Protein AF-0000000071005151 (afdb_homodimer)

Foldseek 3Di:
DFLDDFADLVPDDPLLVVLCQLWPFLLLSLQVVPPSVRSNVLSVVVVCLCVDPAQQLLLLLLQLLLCLVLVPVQSCQQRVVVNVVSPCDPVSNVCSNPVPCVVDDLQSNLLSVQSVQVSVDVDDDPSLVSNCVNQPDRRSVSSSVSSVSSNVSRCSCVVRVGDHDPHHIDSVVD/DFLDDFADLVPDDPLLVVLCQLWPFLLLSLQVVPPSVRSNVLSVVVVCLCVDPAQQLLLLLLQLLLCLVLVPVQSCQQRVVVNVVSPCDPVSNVCSNPVPCVVDDLQSNLLSVQSVQVSVDVDDDPSLVSNCVNQPDRRSVSSSVSSVSSNVSRCSCVVRVGDHDPHHIDSVVD

Secondary structure (DSSP, 8-state):
--SSPPP-GGGS-HHHHHHHHHS-SHHHHHHTTS-HHHHHHHHHHHHHHHTSSS-HHHHHHHHHHHHHHTT-HHHHHHHHHHHHHTT--HHHHHHHHH---TTS-HHHHHHHHHHHHHHH-SS--TTHHHHHHHHHHHHHHHHHHHHHHHHHHHHHHHHHTPPPPSS---GGG-/--SSPPP-GGGS-HHHHHHHHHS-SHHHHHHTTS-HHHHHHHHHHHHHHHTSSS-HHHHHHHHHHHHHHTT-HHHHHHHHHHHHHTT--HHHHHHHHH---TTS-HHHHHHHHHHHHHHH-SS--TTHHHHHHHHHHHHHHHHHHHHHHHHHHHHHHHHHTPPPPSS---GGG-

Solvent-accessible surface area (backbone atoms only — not comparable to full-atom values): 18234 Å² total; per-residue (Å²): 115,45,77,54,85,58,54,54,66,93,76,46,54,70,68,49,44,57,54,33,56,54,47,66,46,54,67,41,25,46,36,47,41,47,37,63,55,35,35,49,14,48,49,41,26,52,52,28,58,73,66,42,88,56,55,63,43,60,49,38,50,49,53,43,30,51,18,56,78,50,70,24,68,57,54,35,58,46,38,54,65,56,24,46,74,49,67,44,44,71,71,55,50,51,23,44,72,69,72,55,47,84,88,50,55,71,50,58,31,30,46,48,52,32,50,54,38,47,74,73,30,44,51,39,67,87,39,43,66,58,22,38,74,58,45,35,70,40,40,40,51,38,50,45,43,50,53,22,50,50,52,18,49,35,30,39,38,48,40,36,34,57,59,74,59,97,61,64,65,57,70,78,78,88,115,45,76,55,84,58,54,54,66,92,77,45,54,70,68,49,43,56,54,32,56,54,47,68,46,54,66,41,25,47,36,47,41,48,36,62,56,35,34,47,12,48,49,40,25,53,51,27,58,73,66,41,88,57,54,63,43,59,50,37,50,49,53,43,32,50,18,56,78,48,70,24,68,57,54,35,58,44,38,54,65,56,24,46,76,49,67,45,44,69,69,53,50,52,22,46,72,70,72,54,47,86,88,50,54,71,50,59,30,31,45,47,52,32,50,53,38,47,75,76,31,43,52,39,66,88,39,42,65,57,22,38,74,58,45,34,70,41,38,41,50,38,51,44,42,49,53,21,50,51,50,19,48,35,31,40,38,49,41,37,34,57,59,72,59,99,61,64,65,56,71,78,78,86

Radius of gyration: 19.24 Å; Cα contacts (8 Å, |Δi|>4): 552; chains: 2; bounding box: 49×51×45 Å

Structure (mmCIF, N/CA/C/O backbone):
data_AF-0000000071005151-model_v1
#
loop_
_entity.id
_entity.type
_entity.pdbx_description
1 polymer 'AhpD-like protein'
#
loop_
_atom_site.group_PDB
_atom_site.id
_atom_site.type_symbol
_atom_site.label_atom_id
_atom_site.label_alt_id
_atom_site.label_comp_id
_atom_site.label_asym_id
_atom_site.label_entity_id
_atom_site.label_seq_id
_atom_site.pdbx_PDB_ins_code
_atom_site.Cartn_x
_atom_site.Cartn_y
_atom_site.Cartn_z
_atom_site.occupancy
_atom_site.B_iso_or_equiv
_atom_site.auth_seq_id
_atom_site.auth_comp_id
_atom_site.auth_asym_id
_atom_site.auth_atom_id
_atom_site.pdbx_PDB_model_num
ATOM 1 N N . MET A 1 1 ? -22.922 -4.316 -4.312 1 84.5 1 MET A N 1
ATOM 2 C CA . MET A 1 1 ? -22.547 -5.418 -3.432 1 84.5 1 MET A CA 1
ATOM 3 C C . MET A 1 1 ? -21.141 -5.906 -3.742 1 84.5 1 MET A C 1
ATOM 5 O O . MET A 1 1 ? -20.719 -5.91 -4.902 1 84.5 1 MET A O 1
ATOM 9 N N . ALA A 1 2 ? -20.484 -6.461 -2.656 1 93.56 2 ALA A N 1
ATOM 10 C CA . ALA A 1 2 ? -19.125 -6.953 -2.836 1 93.56 2 ALA A CA 1
ATOM 11 C C . ALA A 1 2 ? -19.062 -8.039 -3.91 1 93.56 2 ALA A C 1
ATOM 13 O O . ALA A 1 2 ? -19.953 -8.898 -3.979 1 93.56 2 ALA A O 1
ATOM 14 N N . ARG A 1 3 ? -18.031 -8.031 -4.676 1 97.12 3 ARG A N 1
ATOM 15 C CA . ARG A 1 3 ? -17.906 -8.945 -5.801 1 97.12 3 ARG A CA 1
ATOM 16 C C . ARG A 1 3 ? -17.469 -10.336 -5.336 1 97.12 3 ARG A C 1
ATOM 18 O O . ARG A 1 3 ? -17.625 -11.312 -6.066 1 97.12 3 ARG A O 1
ATOM 25 N N . ILE A 1 4 ? -16.828 -10.367 -4.121 1 96.56 4 ILE A N 1
ATOM 26 C CA . ILE A 1 4 ? -16.641 -11.617 -3.385 1 96.56 4 ILE A CA 1
ATOM 27 C C . ILE A 1 4 ? -17.281 -11.5 -2.004 1 96.56 4 ILE A C 1
ATOM 29 O O . ILE A 1 4 ? -17.281 -10.422 -1.398 1 96.56 4 ILE A O 1
ATOM 33 N N . PRO A 1 5 ? -17.859 -12.609 -1.512 1 97.25 5 PRO A N 1
ATOM 34 C CA . PRO A 1 5 ? -18.484 -12.523 -0.188 1 97.25 5 PRO A CA 1
ATOM 35 C C . PRO A 1 5 ? -17.5 -12.141 0.906 1 97.25 5 PRO A C 1
ATOM 37 O O . PRO A 1 5 ? -16.375 -12.648 0.937 1 97.25 5 PRO A O 1
ATOM 40 N N . LEU A 1 6 ? -17.938 -11.281 1.773 1 98.44 6 LEU A N 1
ATOM 41 C CA . LEU A 1 6 ? -17.109 -10.914 2.918 1 98.44 6 LEU A CA 1
ATOM 42 C C . LEU A 1 6 ? -17.188 -11.984 4.004 1 98.44 6 LEU A C 1
ATOM 44 O O . LEU A 1 6 ? -18.156 -12.742 4.07 1 98.44 6 LEU A O 1
ATOM 48 N N . THR A 1 7 ? -16.156 -12.047 4.82 1 98.44 7 THR A N 1
ATOM 49 C CA . THR A 1 7 ? -16.156 -12.977 5.945 1 98.44 7 THR A CA 1
ATOM 50 C C . THR A 1 7 ? -17.344 -12.703 6.871 1 98.44 7 THR A C 1
ATOM 52 O O . THR A 1 7 ? -17.594 -11.562 7.25 1 98.44 7 THR A O 1
ATOM 55 N N . ASP A 1 8 ? -18.078 -13.719 7.152 1 98.12 8 ASP A N 1
ATOM 56 C CA . ASP A 1 8 ? -19.141 -13.633 8.156 1 98.12 8 ASP A CA 1
ATOM 57 C C . ASP A 1 8 ? -18.578 -13.812 9.562 1 98.12 8 ASP A C 1
ATOM 59 O O . ASP A 1 8 ? -18.172 -14.914 9.945 1 98.12 8 ASP A O 1
ATOM 63 N N . ILE A 1 9 ? -18.641 -12.828 10.312 1 97.75 9 ILE A N 1
ATOM 64 C CA . ILE A 1 9 ? -18 -12.82 11.633 1 97.75 9 ILE A CA 1
ATOM 65 C C . ILE A 1 9 ? -18.75 -13.766 12.562 1 97.75 9 ILE A C 1
ATOM 67 O O . ILE A 1 9 ? -18.141 -14.391 13.438 1 97.75 9 ILE A O 1
ATOM 71 N N . ALA A 1 10 ? -19.969 -13.945 12.383 1 97.56 10 ALA A N 1
ATOM 72 C CA . ALA A 1 10 ? -20.781 -14.812 13.227 1 97.56 10 ALA A CA 1
ATOM 73 C C . ALA A 1 10 ? -20.312 -16.266 13.133 1 97.56 10 ALA A C 1
ATOM 75 O O . ALA A 1 10 ? -20.484 -17.031 14.078 1 97.56 10 ALA A O 1
ATOM 76 N N . THR A 1 11 ? -19.703 -16.641 12.07 1 97.62 11 THR A N 1
ATOM 77 C CA . THR A 1 11 ? -19.266 -18.016 11.867 1 97.62 11 THR A CA 1
ATOM 78 C C . THR A 1 11 ? -17.75 -18.094 11.711 1 97.62 11 THR A C 1
ATOM 80 O O . THR A 1 11 ? -17.219 -19.094 11.203 1 97.62 11 THR A O 1
ATOM 83 N N . SER A 1 12 ? -17.125 -17.016 12 1 97.62 12 SER A N 1
ATOM 84 C CA . SER A 1 12 ? -15.672 -16.953 11.844 1 97.62 12 SER A CA 1
ATOM 85 C C . SER A 1 12 ? -14.969 -17.625 13.016 1 97.62 12 SER A C 1
ATOM 87 O O . SER A 1 12 ? -15.602 -17.984 14.008 1 97.62 12 SER A O 1
ATOM 89 N N . THR A 1 13 ? -13.688 -17.906 12.883 1 98.31 13 THR A N 1
ATOM 90 C CA . THR A 1 13 ? -12.867 -18.453 13.953 1 98.31 13 THR A CA 1
ATOM 91 C C . THR A 1 13 ? -12.641 -17.422 15.055 1 98.31 13 THR A C 1
ATOM 93 O O . THR A 1 13 ? -12.852 -16.219 14.844 1 98.31 13 THR A O 1
ATOM 96 N N . GLU A 1 14 ? -12.195 -17.828 16.156 1 98.31 14 GLU A N 1
ATOM 97 C CA . GLU A 1 14 ? -11.875 -16.922 17.25 1 98.31 14 GLU A CA 1
ATOM 98 C C . GLU A 1 14 ? -10.789 -15.93 16.859 1 98.31 14 GLU A C 1
ATOM 100 O O . GLU A 1 14 ? -10.852 -14.75 17.219 1 98.31 14 GLU A O 1
ATOM 105 N N . THR A 1 15 ? -9.812 -16.406 16.156 1 98.62 15 THR A N 1
ATOM 106 C CA . THR A 1 15 ? -8.734 -15.555 15.688 1 98.62 15 THR A CA 1
ATOM 107 C C . THR A 1 15 ? -9.266 -14.453 14.773 1 98.62 15 THR A C 1
ATOM 109 O O . THR A 1 15 ? -8.914 -13.281 14.922 1 98.62 15 THR A O 1
ATOM 112 N N . GLU A 1 16 ? -10.109 -14.82 13.867 1 98.56 16 GLU A N 1
ATOM 113 C CA . GLU A 1 16 ? -10.695 -13.859 12.938 1 98.56 16 GLU A CA 1
ATOM 114 C C . GLU A 1 16 ? -11.555 -12.836 13.672 1 98.56 16 GLU A C 1
ATOM 116 O O . GLU A 1 16 ? -11.531 -11.648 13.344 1 98.56 16 GLU A O 1
ATOM 121 N N . GLU A 1 17 ? -12.305 -13.305 14.617 1 98.38 17 GLU A N 1
ATOM 122 C CA . GLU A 1 17 ? -13.141 -12.398 15.398 1 98.38 17 GLU A CA 1
ATOM 123 C C . GLU A 1 17 ? -12.297 -11.391 16.172 1 98.38 17 GLU A C 1
ATOM 125 O O . GLU A 1 17 ? -12.648 -10.211 16.266 1 98.38 17 GLU A O 1
AT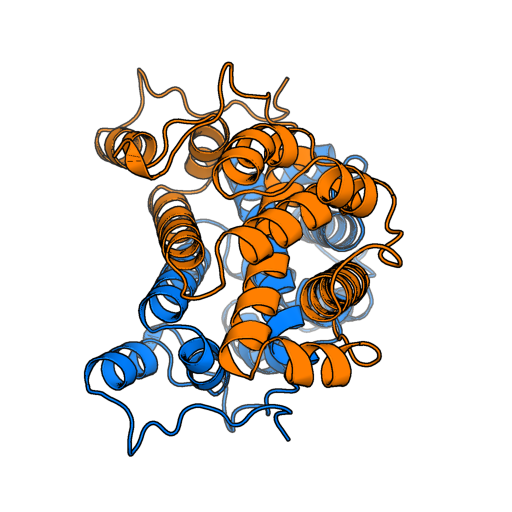OM 130 N N . HIS A 1 18 ? -11.242 -11.844 16.75 1 98.31 18 HIS A N 1
ATOM 131 C CA . HIS A 1 18 ? -10.336 -10.969 17.484 1 98.31 18 HIS A CA 1
ATOM 132 C C . HIS A 1 18 ? -9.773 -9.875 16.578 1 98.31 18 HIS A C 1
ATOM 134 O O . HIS A 1 18 ? -9.711 -8.711 16.969 1 98.31 18 HIS A O 1
ATOM 140 N N . ILE A 1 19 ? -9.391 -10.281 15.406 1 98.44 19 ILE A N 1
ATOM 141 C CA . ILE A 1 19 ? -8.836 -9.328 14.445 1 98.44 19 ILE A CA 1
ATOM 142 C C . ILE A 1 19 ? -9.914 -8.344 14.008 1 98.44 19 ILE A C 1
ATOM 144 O O . ILE A 1 19 ? -9.664 -7.145 13.914 1 98.44 19 ILE A O 1
ATOM 148 N N . TYR A 1 20 ? -11.102 -8.852 13.734 1 98.25 20 TYR A N 1
ATOM 149 C CA . TYR A 1 20 ? -12.219 -8 13.336 1 98.25 20 TYR A CA 1
ATOM 150 C C . TYR A 1 20 ? -12.484 -6.926 14.375 1 98.25 20 TYR A C 1
ATOM 152 O O . TYR A 1 20 ? -12.758 -5.773 14.031 1 98.25 20 TYR A O 1
ATOM 160 N N . LYS A 1 21 ? -12.344 -7.215 15.633 1 97.38 21 LYS A N 1
ATOM 161 C CA . LYS A 1 21 ? -12.672 -6.305 16.719 1 97.38 21 LYS A CA 1
ATOM 162 C C . LYS A 1 21 ? -11.656 -5.164 16.812 1 97.38 21 LYS A C 1
ATOM 164 O O . LYS A 1 21 ? -11.938 -4.121 17.406 1 97.38 21 LYS A O 1
ATOM 169 N N . ARG A 1 22 ? -10.484 -5.359 16.25 1 97.31 22 ARG A N 1
ATOM 170 C CA . ARG A 1 22 ? -9.492 -4.285 16.234 1 97.31 22 ARG A CA 1
ATOM 171 C C . ARG A 1 22 ? -9.992 -3.092 15.422 1 97.31 22 ARG A C 1
ATOM 173 O O . ARG A 1 22 ? -9.617 -1.95 15.695 1 97.31 22 ARG A O 1
ATOM 180 N N . PHE A 1 23 ? -10.773 -3.326 14.414 1 97.75 23 PHE A N 1
ATOM 181 C CA . PHE A 1 23 ? -11.375 -2.32 13.547 1 97.75 23 PHE A CA 1
ATOM 182 C C . PHE A 1 23 ? -12.609 -2.875 12.852 1 97.75 23 PHE A C 1
ATOM 184 O O . PHE A 1 23 ? -12.562 -3.215 11.664 1 97.75 23 PHE A O 1
ATOM 191 N N . PRO A 1 24 ? -13.727 -2.982 13.547 1 97.62 24 PRO A N 1
ATOM 192 C CA . PRO A 1 24 ? -14.93 -3.643 13.031 1 97.62 24 PRO A CA 1
ATOM 193 C C . PRO A 1 24 ? -15.547 -2.91 11.844 1 97.62 24 PRO A C 1
ATOM 195 O O . PRO A 1 24 ? -16.219 -1.892 12.023 1 97.62 24 PRO A O 1
ATOM 198 N N . SER A 1 25 ? -15.297 -3.426 10.68 1 98 25 SER A N 1
ATOM 199 C CA . SER A 1 25 ? -15.703 -2.793 9.43 1 98 25 SER A CA 1
ATOM 200 C C . SER A 1 25 ? -15.812 -3.814 8.305 1 98 25 SER A C 1
ATOM 202 O O . SER A 1 25 ? -15.305 -4.93 8.422 1 98 25 SER A O 1
ATOM 204 N N . ASN A 1 26 ? -16.453 -3.457 7.246 1 98.25 26 ASN A N 1
ATOM 205 C CA . ASN A 1 26 ? -16.5 -4.289 6.051 1 98.25 26 ASN A CA 1
ATOM 206 C C . ASN A 1 26 ? -15.109 -4.426 5.414 1 98.25 26 ASN A C 1
ATOM 208 O O . ASN A 1 26 ? -14.805 -5.449 4.805 1 98.25 26 ASN A O 1
ATOM 212 N N . LEU A 1 27 ? -14.234 -3.385 5.609 1 98.62 27 LEU A N 1
ATOM 213 C CA . LEU A 1 27 ? -12.844 -3.494 5.164 1 98.62 27 LEU A CA 1
ATOM 214 C C . LEU A 1 27 ? -12.172 -4.711 5.789 1 98.62 27 LEU A C 1
ATOM 216 O O . LEU A 1 27 ? -11.57 -5.523 5.086 1 98.62 27 LEU A O 1
ATOM 220 N N . VAL A 1 28 ? -12.344 -4.852 7.094 1 98.69 28 VAL A N 1
ATOM 221 C CA . VAL A 1 28 ? -11.648 -5.934 7.785 1 98.69 28 VAL A CA 1
ATOM 222 C C . VAL A 1 28 ? -12.273 -7.273 7.402 1 98.69 28 VAL A C 1
ATOM 224 O O . VAL A 1 28 ? -11.57 -8.281 7.27 1 98.69 28 VAL A O 1
ATOM 227 N N . ARG A 1 29 ? -13.609 -7.301 7.219 1 98.75 29 ARG A N 1
ATOM 228 C CA . ARG A 1 29 ? -14.242 -8.523 6.734 1 98.75 29 ARG A CA 1
ATOM 229 C C . ARG A 1 29 ? -13.695 -8.922 5.367 1 98.75 29 ARG A C 1
ATOM 231 O O . ARG A 1 29 ? -13.57 -10.109 5.062 1 98.75 29 ARG A O 1
ATOM 238 N N . GLY A 1 30 ? -13.422 -7.949 4.504 1 98.81 30 GLY A N 1
ATOM 239 C CA . GLY A 1 30 ? -12.781 -8.203 3.225 1 98.81 30 GLY A CA 1
ATOM 240 C C . GLY A 1 30 ? -11.352 -8.695 3.363 1 98.81 30 GLY A C 1
ATOM 241 O O . GLY A 1 30 ? -10.945 -9.641 2.691 1 98.81 30 GLY A O 1
ATOM 242 N N . LEU A 1 31 ? -10.609 -8.016 4.25 1 98.88 31 LEU A N 1
ATOM 243 C CA . LEU A 1 31 ? -9.219 -8.383 4.477 1 98.88 31 LEU A CA 1
ATOM 244 C C . LEU A 1 31 ? -9.117 -9.82 4.973 1 98.88 31 LEU A C 1
ATOM 246 O O . LEU A 1 31 ? -8.172 -10.539 4.617 1 98.88 31 LEU A O 1
ATOM 250 N N . LEU A 1 32 ? -10.07 -10.219 5.738 1 98.81 32 LEU A N 1
ATOM 251 C CA . LEU A 1 32 ? -10.062 -11.562 6.316 1 98.81 32 LEU A CA 1
ATOM 252 C C . LEU A 1 32 ? -10.32 -12.617 5.242 1 98.81 32 LEU A C 1
ATOM 254 O O . LEU A 1 32 ? -10.156 -13.812 5.492 1 98.81 32 LEU A O 1
ATOM 258 N N . ARG A 1 33 ? -10.664 -12.195 4.008 1 98.56 33 ARG A N 1
ATOM 259 C CA . ARG A 1 33 ? -10.781 -13.141 2.898 1 98.56 33 ARG A CA 1
ATOM 260 C C . ARG A 1 33 ? -9.406 -13.539 2.373 1 98.56 33 ARG A C 1
ATOM 262 O O . ARG A 1 33 ? -9.281 -14.492 1.606 1 98.56 33 ARG A O 1
ATOM 269 N N . THR A 1 34 ? -8.32 -12.836 2.773 1 98.75 34 THR A N 1
ATOM 270 C CA . THR A 1 34 ? -6.953 -13.25 2.496 1 98.75 34 THR A CA 1
ATOM 271 C C . THR A 1 34 ? -6.477 -14.266 3.527 1 98.75 34 THR A C 1
ATOM 273 O O . THR A 1 34 ? -6.832 -15.445 3.453 1 98.75 34 THR A O 1
ATOM 276 N N . THR A 1 35 ? -5.828 -13.844 4.613 1 98.69 35 THR A N 1
ATOM 277 C CA . THR A 1 35 ? -5.52 -14.625 5.809 1 98.69 35 THR A CA 1
ATOM 278 C C . THR A 1 35 ? -5.598 -13.75 7.059 1 98.69 35 THR A C 1
ATOM 280 O O . THR A 1 35 ? -5.477 -12.531 6.977 1 98.69 35 THR A O 1
ATOM 283 N N . PRO A 1 36 ? -5.816 -14.391 8.188 1 98.69 36 PRO A N 1
ATOM 284 C CA . PRO A 1 36 ? -5.785 -13.609 9.43 1 98.69 36 PRO A CA 1
ATOM 285 C C . PRO A 1 36 ? -4.477 -12.852 9.617 1 98.69 36 PRO A C 1
ATOM 287 O O . PRO A 1 36 ? -4.477 -11.719 10.109 1 98.69 36 PRO A O 1
ATOM 290 N N . GLU A 1 37 ? -3.385 -13.414 9.211 1 98.69 37 GLU A N 1
ATOM 291 C CA . GLU A 1 37 ? -2.07 -12.797 9.367 1 98.69 37 GLU A CA 1
ATOM 292 C C . GLU A 1 37 ? -1.95 -11.539 8.5 1 98.69 37 GLU A C 1
ATOM 294 O O . GLU A 1 37 ? -1.402 -10.523 8.945 1 98.69 37 GLU A O 1
ATOM 299 N N . ILE A 1 38 ? -2.479 -11.594 7.309 1 98.94 38 ILE A N 1
ATOM 300 C CA . ILE A 1 38 ? -2.438 -10.453 6.406 1 98.94 38 ILE A CA 1
ATOM 301 C C . ILE A 1 38 ? -3.33 -9.336 6.945 1 98.94 38 ILE A C 1
ATOM 303 O O . ILE A 1 38 ? -2.922 -8.172 6.996 1 98.94 38 ILE A O 1
ATOM 307 N N . ALA A 1 39 ? -4.543 -9.719 7.363 1 98.94 39 ALA A N 1
ATOM 308 C CA . ALA A 1 39 ? -5.441 -8.719 7.941 1 98.94 39 ALA A CA 1
ATOM 309 C C . ALA A 1 39 ? -4.812 -8.047 9.156 1 98.94 39 ALA A C 1
ATOM 311 O O . ALA A 1 39 ? -4.879 -6.824 9.297 1 98.94 39 ALA A O 1
ATOM 312 N N . ASN A 1 40 ? -4.199 -8.852 9.977 1 98.75 40 ASN A N 1
ATOM 313 C CA . ASN A 1 40 ? -3.555 -8.32 11.172 1 98.75 40 ASN A CA 1
ATOM 314 C C . ASN A 1 40 ? -2.398 -7.387 10.82 1 98.75 40 ASN A C 1
ATOM 316 O O . ASN A 1 40 ? -2.246 -6.328 11.43 1 98.75 40 ASN A O 1
ATOM 320 N N . GLY A 1 41 ? -1.557 -7.77 9.914 1 98.81 41 GLY A N 1
ATOM 321 C CA . GLY A 1 41 ? -0.457 -6.934 9.461 1 98.81 41 GLY A CA 1
ATOM 322 C C . GLY A 1 41 ? -0.917 -5.621 8.859 1 98.81 41 GLY A C 1
ATOM 323 O O . GLY A 1 41 ? -0.318 -4.574 9.109 1 98.81 41 GLY A O 1
ATOM 324 N N . TYR A 1 42 ? -1.965 -5.699 8.039 1 98.94 42 TYR A N 1
ATOM 325 C CA . TYR A 1 42 ? -2.551 -4.484 7.48 1 98.94 42 TYR A CA 1
ATOM 326 C C . TYR A 1 42 ? -2.975 -3.525 8.586 1 98.94 42 TYR A C 1
ATOM 328 O O . TYR A 1 42 ? -2.699 -2.324 8.516 1 98.94 42 TYR A O 1
ATOM 336 N N . LEU A 1 43 ? -3.654 -4.086 9.562 1 98.69 43 LEU A N 1
ATOM 337 C CA . LEU A 1 43 ? -4.16 -3.258 10.656 1 98.69 43 LEU A CA 1
ATOM 338 C C . LEU A 1 43 ? -3.012 -2.686 11.477 1 98.69 43 LEU A C 1
ATOM 340 O O . LEU A 1 43 ? -3.105 -1.567 11.992 1 98.69 43 LEU A O 1
ATOM 344 N N . ASP A 1 44 ? -1.919 -3.426 11.664 1 98.56 44 ASP A N 1
ATOM 345 C CA . ASP A 1 44 ? -0.747 -2.916 12.367 1 98.56 44 ASP A CA 1
ATOM 346 C C . ASP A 1 44 ? -0.183 -1.68 11.672 1 98.56 44 ASP A C 1
ATOM 348 O O . ASP A 1 44 ? 0.123 -0.679 12.32 1 98.56 44 ASP A O 1
ATOM 352 N N . LEU A 1 45 ? -0.04 -1.768 10.391 1 98.81 45 LEU A N 1
ATOM 353 C CA . LEU A 1 45 ? 0.482 -0.631 9.641 1 98.81 45 LEU A CA 1
ATOM 354 C C . LEU A 1 45 ? -0.49 0.543 9.688 1 98.81 45 LEU A C 1
ATOM 356 O O . LEU A 1 45 ? -0.08 1.687 9.898 1 98.81 45 LEU A O 1
ATOM 360 N N . GLY A 1 46 ? -1.802 0.277 9.492 1 98.38 46 GLY A N 1
ATOM 361 C CA . GLY A 1 46 ? -2.803 1.329 9.562 1 98.38 46 GLY A CA 1
ATOM 362 C C . GLY A 1 46 ? -2.816 2.051 10.898 1 98.38 46 GLY A C 1
ATOM 363 O O . GLY A 1 46 ? -2.861 3.281 10.938 1 98.38 46 GLY A O 1
ATOM 364 N N . LYS A 1 47 ? -2.748 1.283 11.922 1 97.88 47 LYS A N 1
ATOM 365 C CA . LYS A 1 47 ? -2.744 1.865 13.266 1 97.88 47 LYS A CA 1
ATOM 366 C C . LYS A 1 47 ? -1.491 2.707 13.492 1 97.88 47 LYS A C 1
ATOM 368 O O . LYS A 1 47 ? -1.563 3.791 14.078 1 97.88 47 LYS A O 1
ATOM 373 N N . ALA A 1 48 ? -0.33 2.23 13.094 1 98.44 48 ALA A N 1
ATOM 374 C CA . ALA A 1 48 ? 0.921 2.967 13.25 1 98.44 48 ALA A CA 1
ATOM 375 C C . ALA A 1 48 ? 0.878 4.289 12.484 1 98.44 48 ALA A C 1
ATOM 377 O O . ALA A 1 48 ? 1.354 5.312 12.984 1 98.44 48 ALA A O 1
ATOM 378 N N . LEU A 1 49 ? 0.315 4.301 11.297 1 98.5 49 LEU A N 1
ATOM 379 C CA . LEU A 1 49 ? 0.188 5.516 10.5 1 98.5 49 LEU A CA 1
ATOM 380 C C . LEU A 1 49 ? -0.767 6.5 11.164 1 98.5 49 LEU A C 1
ATOM 382 O O . LEU A 1 49 ? -0.516 7.707 11.172 1 98.5 49 LEU A O 1
ATOM 386 N N . SER A 1 50 ? -1.815 5.969 11.742 1 97.25 50 SER A N 1
ATOM 387 C CA . SER A 1 50 ? -2.783 6.812 12.43 1 97.25 50 SER A CA 1
ATOM 388 C C . SER A 1 50 ? -2.158 7.484 13.648 1 97.25 50 SER A C 1
ATOM 390 O O . SER A 1 50 ? -2.545 8.602 14.016 1 97.25 50 SER A O 1
ATOM 392 N N . GLY A 1 51 ? -1.192 6.828 14.258 1 96.44 51 GLY A N 1
ATOM 393 C CA . GLY A 1 51 ? -0.533 7.348 15.445 1 96.44 51 GLY A CA 1
ATOM 394 C C . GLY A 1 51 ? 0.769 8.062 15.141 1 96.44 51 GLY A C 1
ATOM 395 O O . GLY A 1 51 ? 1.547 8.367 16.047 1 96.44 51 GLY A O 1
ATOM 396 N N . SER A 1 52 ? 1.049 8.32 13.875 1 97.44 52 SER A N 1
ATOM 397 C CA . SER A 1 52 ? 2.303 8.945 13.461 1 97.44 52 SER A CA 1
ATOM 398 C C . SER A 1 52 ? 2.406 10.375 13.984 1 97.44 52 SER A C 1
ATOM 400 O O . SER A 1 52 ? 1.403 10.969 14.375 1 97.44 52 SER A O 1
ATOM 402 N N . PRO A 1 53 ? 3.578 10.977 13.938 1 97.69 53 PRO A N 1
ATOM 403 C CA . PRO A 1 53 ? 3.76 12.352 14.406 1 97.69 53 PRO A CA 1
ATOM 404 C C . PRO A 1 53 ? 3.279 13.391 13.398 1 97.69 53 PRO A C 1
ATOM 406 O O . PRO A 1 53 ? 3.334 14.594 13.664 1 97.69 53 PRO A O 1
ATOM 409 N N . LEU A 1 54 ? 2.848 12.969 12.203 1 97.81 54 LEU A N 1
ATOM 410 C CA . LEU A 1 54 ? 2.236 13.906 11.266 1 97.81 54 LEU A CA 1
ATOM 411 C C . LEU A 1 54 ? 1.057 14.625 11.914 1 97.81 54 LEU A C 1
ATOM 413 O O . LEU A 1 54 ? 0.211 13.992 12.547 1 97.81 54 LEU A O 1
ATOM 417 N N . PRO A 1 55 ? 1.066 15.977 11.828 1 98.31 55 PRO A N 1
ATOM 418 C CA . PRO A 1 55 ? -0.112 16.656 12.367 1 98.31 55 PRO A CA 1
ATOM 419 C C . PRO A 1 55 ? -1.423 16.047 11.875 1 98.31 55 PRO A C 1
ATOM 421 O O . PRO A 1 55 ? -1.587 15.82 10.672 1 98.31 55 PRO A O 1
ATOM 424 N N . PRO A 1 56 ? -2.346 15.766 12.812 1 98.25 56 PRO A N 1
ATOM 425 C CA . PRO A 1 56 ? -3.582 15.07 12.445 1 98.25 56 PRO A CA 1
ATOM 426 C C . PRO A 1 56 ? -4.328 15.758 11.305 1 98.25 56 PRO A C 1
ATOM 428 O O . PRO A 1 56 ? -4.895 15.086 10.438 1 98.25 56 PRO A O 1
ATOM 431 N N . LYS A 1 57 ? -4.34 17.078 11.336 1 98.56 57 LYS A N 1
ATOM 432 C CA . LYS A 1 57 ? -5.008 17.812 10.266 1 98.56 57 LYS A CA 1
ATOM 433 C C . LYS A 1 57 ? -4.406 17.5 8.906 1 98.56 57 LYS A C 1
ATOM 435 O O . LYS A 1 57 ? -5.133 17.219 7.949 1 98.56 57 LYS A O 1
ATOM 440 N N . LEU A 1 58 ? -3.08 17.469 8.766 1 98.75 58 LEU A N 1
ATOM 441 C CA . LEU A 1 58 ? -2.398 17.156 7.516 1 98.75 58 LEU A CA 1
ATOM 442 C C . LEU A 1 58 ? -2.633 15.703 7.105 1 98.75 58 LEU A C 1
ATOM 444 O O . LEU A 1 58 ? -2.85 15.414 5.93 1 98.75 58 LEU A O 1
ATOM 448 N N . ARG A 1 59 ? -2.586 14.828 8.086 1 98.75 59 ARG A N 1
ATOM 449 C CA . ARG A 1 59 ? -2.791 13.406 7.824 1 98.75 59 ARG A CA 1
ATOM 450 C C . ARG A 1 59 ? -4.156 13.156 7.191 1 98.75 59 ARG A C 1
ATOM 452 O O . ARG A 1 59 ? -4.254 12.477 6.168 1 98.75 59 ARG A O 1
ATOM 459 N N . GLU A 1 60 ? -5.18 13.727 7.785 1 98.69 60 GLU A N 1
ATOM 460 C CA . GLU A 1 60 ? -6.531 13.469 7.297 1 98.69 60 GLU A CA 1
ATOM 461 C C . GLU A 1 60 ? -6.773 14.156 5.957 1 98.69 60 GLU A C 1
ATOM 463 O O . GLU A 1 60 ? -7.492 13.633 5.105 1 98.69 60 GLU A O 1
ATOM 468 N N . MET A 1 61 ? -6.184 15.359 5.777 1 98.88 61 MET A N 1
ATOM 469 C CA . MET A 1 61 ? -6.281 16 4.469 1 98.88 61 MET A CA 1
ATOM 470 C C . MET A 1 61 ? -5.652 15.133 3.385 1 98.88 61 MET A C 1
ATOM 472 O O . MET A 1 61 ? -6.211 14.984 2.297 1 98.88 61 MET A O 1
ATOM 476 N N . ALA A 1 62 ? -4.473 14.547 3.641 1 98.94 62 ALA A N 1
ATOM 477 C CA . ALA A 1 62 ? -3.803 13.664 2.688 1 98.94 62 ALA A CA 1
ATOM 478 C C . ALA A 1 62 ? -4.66 12.445 2.363 1 98.94 62 ALA A C 1
ATOM 480 O O . ALA A 1 62 ? -4.824 12.086 1.195 1 98.94 62 ALA A O 1
ATOM 481 N N . ILE A 1 63 ? -5.207 11.836 3.42 1 98.88 63 ILE A N 1
ATOM 482 C CA . ILE A 1 63 ? -6.023 10.633 3.254 1 98.88 63 ILE A CA 1
ATOM 483 C C . ILE A 1 63 ? -7.246 10.961 2.4 1 98.88 63 ILE A C 1
ATOM 485 O O . ILE A 1 63 ? -7.574 10.227 1.468 1 98.88 63 ILE A O 1
ATOM 489 N N . LEU A 1 64 ? -7.938 12.047 2.678 1 98.88 64 LEU A N 1
ATOM 490 C CA . LEU A 1 64 ? -9.109 12.461 1.911 1 98.88 64 LEU A CA 1
ATOM 491 C C . LEU A 1 64 ? -8.742 12.727 0.457 1 98.88 64 LEU A C 1
ATOM 493 O O . LEU A 1 64 ? -9.492 12.367 -0.455 1 98.88 64 LEU A O 1
ATOM 497 N N . ARG A 1 65 ? -7.617 13.391 0.225 1 98.94 65 ARG A N 1
ATOM 498 C CA . ARG A 1 65 ? -7.191 13.688 -1.139 1 98.94 65 ARG A CA 1
ATOM 499 C C . ARG A 1 65 ? -6.934 12.398 -1.92 1 98.94 65 ARG A C 1
ATOM 501 O O . ARG A 1 65 ? -7.32 12.289 -3.084 1 98.94 65 ARG A O 1
ATOM 508 N N . VAL A 1 66 ? -6.27 11.445 -1.27 1 98.94 66 VAL A N 1
ATOM 509 C CA . VAL A 1 66 ? -6.074 10.148 -1.916 1 98.94 66 VAL A CA 1
ATOM 510 C C . VAL A 1 66 ? -7.43 9.539 -2.264 1 98.94 66 VAL A C 1
ATOM 512 O O . VAL A 1 66 ? -7.609 8.992 -3.357 1 98.94 66 VAL A O 1
ATOM 515 N N . GLY A 1 67 ? -8.391 9.586 -1.265 1 98.81 67 GLY A N 1
ATOM 516 C CA . GLY A 1 67 ? -9.734 9.078 -1.522 1 98.81 67 GLY A CA 1
ATOM 517 C C . GLY A 1 67 ? -10.383 9.711 -2.738 1 98.81 67 GLY A C 1
ATOM 518 O O . GLY A 1 67 ? -11.008 9.016 -3.543 1 98.81 67 GLY A O 1
ATOM 519 N N . VAL A 1 68 ? -10.242 10.984 -2.9 1 98.88 68 VAL A N 1
ATOM 520 C CA . VAL A 1 68 ? -10.797 11.711 -4.043 1 98.88 68 VAL A CA 1
ATOM 521 C C . VAL A 1 68 ? -10.125 11.234 -5.328 1 98.88 68 VAL A C 1
ATOM 523 O O . VAL A 1 68 ? -10.805 10.898 -6.301 1 98.88 68 VAL A O 1
ATOM 526 N N . LEU A 1 69 ? -8.789 11.188 -5.359 1 98.88 69 LEU A N 1
ATOM 527 C CA . LEU A 1 69 ? -8.008 10.906 -6.559 1 98.88 69 LEU A CA 1
ATOM 528 C C . LEU A 1 69 ? -8.203 9.461 -7.004 1 98.88 69 LEU A C 1
ATOM 530 O O . LEU A 1 69 ? -8.086 9.148 -8.195 1 98.88 69 LEU A O 1
ATOM 534 N N . THR A 1 70 ? -8.531 8.602 -6.035 1 98.62 70 THR A N 1
ATOM 535 C CA . THR A 1 70 ? -8.711 7.184 -6.352 1 98.62 70 THR A CA 1
ATOM 536 C C . THR A 1 70 ? -10.188 6.828 -6.422 1 98.62 70 THR A C 1
ATOM 538 O O . THR A 1 70 ? -10.547 5.652 -6.52 1 98.62 70 THR A O 1
ATOM 541 N N . HIS A 1 71 ? -11.086 7.793 -6.316 1 98.06 71 HIS A N 1
ATOM 542 C CA . HIS A 1 71 ? -12.531 7.605 -6.402 1 98.06 71 HIS A CA 1
ATOM 543 C C . HIS A 1 71 ? -13.008 6.547 -5.414 1 98.06 71 HIS A C 1
ATOM 545 O O . HIS A 1 71 ? -13.688 5.59 -5.801 1 98.06 71 HIS A O 1
ATOM 551 N N . SER A 1 72 ? -12.656 6.746 -4.195 1 98.19 72 SER A N 1
ATOM 552 C CA . SER A 1 72 ? -13.016 5.801 -3.145 1 98.19 72 SER A CA 1
ATOM 553 C C . SER A 1 72 ? -14.016 6.41 -2.168 1 98.19 72 SER A C 1
ATOM 555 O O . SER A 1 72 ? -13.625 7.008 -1.163 1 98.19 72 SER A O 1
ATOM 557 N N . PRO A 1 73 ? -15.312 6.207 -2.361 1 97.88 73 PRO A N 1
ATOM 558 C CA . PRO A 1 73 ? -16.297 6.711 -1.401 1 97.88 73 PRO A CA 1
ATOM 559 C C . PRO A 1 73 ? -16.125 6.105 -0.01 1 97.88 73 PRO A C 1
ATOM 561 O O . PRO A 1 73 ? -16.438 6.754 0.993 1 97.88 73 PRO A O 1
ATOM 564 N N . TYR A 1 74 ? -15.594 4.906 0.068 1 97.88 74 TYR A N 1
ATOM 565 C CA . TYR A 1 74 ? -15.367 4.246 1.35 1 97.88 74 TYR A CA 1
ATOM 566 C C . TYR A 1 74 ? -14.375 5.031 2.201 1 97.88 74 TYR A C 1
ATOM 568 O O . TYR A 1 74 ? -14.633 5.293 3.379 1 97.88 74 TYR A O 1
ATOM 576 N N . GLU A 1 75 ? -13.242 5.395 1.594 1 97.88 75 GLU A N 1
ATOM 577 C CA . GLU A 1 75 ? -12.234 6.152 2.332 1 97.88 75 GLU A CA 1
ATOM 578 C C . GLU A 1 75 ? -12.773 7.52 2.748 1 97.88 75 GLU A C 1
ATOM 580 O O . GLU A 1 75 ? -12.484 7.996 3.848 1 97.88 75 GLU A O 1
ATOM 585 N N . TRP A 1 76 ? -13.531 8.094 1.858 1 97.62 76 TRP A N 1
ATOM 586 C CA . TRP A 1 76 ? -14.109 9.391 2.201 1 97.62 76 TRP A CA 1
ATOM 587 C C . TRP A 1 76 ? -15.039 9.273 3.404 1 97.62 76 TRP A C 1
ATOM 589 O O . TRP A 1 76 ? -14.922 10.031 4.363 1 97.62 76 TRP A O 1
ATOM 599 N N . MET A 1 77 ? -15.891 8.312 3.363 1 97.38 77 MET A N 1
ATOM 600 C CA . MET A 1 77 ? -16.859 8.094 4.434 1 97.38 77 MET A CA 1
ATOM 601 C C . MET A 1 77 ? -16.156 7.809 5.758 1 97.38 77 MET A C 1
ATOM 603 O O . MET A 1 77 ? -16.562 8.32 6.805 1 97.38 77 MET A O 1
ATOM 607 N N . GLN A 1 78 ? -15.125 7.094 5.75 1 97.56 78 GLN A N 1
ATOM 608 C CA . GLN A 1 78 ? -14.422 6.695 6.961 1 97.56 78 GLN A CA 1
ATOM 609 C C . GLN A 1 78 ? -13.648 7.867 7.559 1 97.56 78 GLN A C 1
ATOM 611 O O . GLN A 1 78 ? -13.406 7.91 8.766 1 97.56 78 GLN A O 1
ATOM 616 N N . HIS A 1 79 ? -13.289 8.922 6.738 1 98.19 79 HIS A N 1
ATOM 617 C CA . HIS A 1 79 ? -12.258 9.836 7.227 1 98.19 79 HIS A CA 1
ATOM 618 C C . HIS A 1 79 ? -12.773 11.266 7.312 1 98.19 79 HIS A C 1
ATOM 620 O O . HIS A 1 79 ? -12.18 12.109 7.988 1 98.19 79 HIS A O 1
ATOM 626 N N . ILE A 1 80 ? -13.922 11.562 6.641 1 97.81 80 ILE A N 1
ATOM 627 C CA . ILE A 1 80 ? -14.383 12.945 6.59 1 97.81 80 ILE A CA 1
ATOM 628 C C . ILE A 1 80 ? -14.789 13.406 7.988 1 97.81 80 ILE A C 1
ATOM 630 O O . ILE A 1 80 ? -14.562 14.562 8.359 1 97.81 80 ILE A O 1
ATOM 634 N N . GLY A 1 81 ? -15.422 12.57 8.78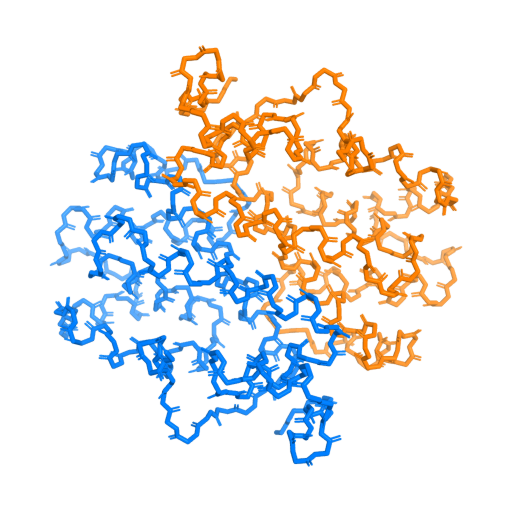1 1 96.81 81 GLY A N 1
ATOM 635 C CA . GLY A 1 81 ? -15.773 12.906 10.148 1 96.81 81 GLY A CA 1
ATOM 636 C C . GLY A 1 81 ? -14.555 13.133 11.031 1 96.81 81 GLY A C 1
ATOM 637 O O . GLY A 1 81 ? -14.539 14.055 11.852 1 96.81 81 GLY A O 1
ATOM 638 N N . ILE A 1 82 ? -13.531 12.289 10.922 1 96.94 82 ILE A N 1
ATOM 639 C CA . ILE A 1 82 ? -12.281 12.445 11.648 1 96.94 82 ILE A CA 1
ATOM 640 C C . ILE A 1 82 ? -11.625 13.773 11.266 1 96.94 82 ILE A C 1
ATOM 642 O O . ILE A 1 82 ? -11.141 14.5 12.133 1 96.94 82 ILE A O 1
ATOM 646 N N . ALA A 1 83 ? -11.617 14.062 9.938 1 97.81 83 ALA A N 1
ATOM 647 C CA . ALA A 1 83 ? -11.031 15.305 9.438 1 97.81 83 ALA A CA 1
ATOM 648 C C . ALA A 1 83 ? -11.664 16.516 10.102 1 97.81 83 ALA A C 1
ATOM 650 O O . ALA A 1 83 ? -10.969 17.453 10.508 1 97.81 83 ALA A O 1
ATOM 651 N N . LYS A 1 84 ? -12.953 16.5 10.188 1 96.94 84 LYS A N 1
ATOM 652 C CA . LYS A 1 84 ? -13.664 17.609 10.82 1 96.94 84 LYS A CA 1
ATOM 653 C C . LYS A 1 84 ? -13.281 17.734 12.289 1 96.94 84 LYS A C 1
ATOM 655 O O . LYS A 1 84 ? -13.109 18.844 12.797 1 96.94 84 LYS A O 1
ATOM 660 N N . LEU A 1 85 ? -13.086 16.656 12.977 1 96.5 85 LEU A N 1
ATOM 661 C CA . LEU A 1 85 ? -12.75 16.641 14.391 1 96.5 85 LEU A CA 1
ATOM 662 C C . LEU A 1 85 ? -11.359 17.219 14.625 1 96.5 85 LEU A C 1
ATOM 664 O O . LEU A 1 85 ? -11.094 17.812 15.68 1 96.5 85 LEU A O 1
ATOM 668 N N . VAL A 1 86 ? -10.523 17.125 13.641 1 97.06 86 VAL A N 1
ATOM 669 C CA . VAL A 1 86 ? -9.156 17.625 13.805 1 97.06 86 VAL A CA 1
ATOM 670 C C . VAL A 1 86 ? -8.992 18.938 13.039 1 97.06 86 VAL A C 1
ATOM 672 O O . VAL A 1 86 ? -7.895 19.25 12.578 1 97.06 86 VAL A O 1
ATOM 675 N N . HIS A 1 87 ? -10.062 19.578 12.68 1 97 87 HIS A N 1
ATOM 676 C CA . HIS A 1 87 ? -10.125 20.969 12.289 1 97 87 HIS A CA 1
ATOM 677 C C . HIS A 1 87 ? -9.805 21.156 10.805 1 97 87 HIS A C 1
ATOM 679 O O . HIS A 1 87 ? -9.234 22.172 10.406 1 97 87 HIS A O 1
ATOM 685 N N . VAL A 1 88 ? -10.086 20.172 10.086 1 98.31 88 VAL A N 1
ATOM 686 C CA . VAL A 1 88 ? -10.188 20.375 8.648 1 98.31 88 VAL A CA 1
ATOM 687 C C . VAL A 1 88 ? -11.508 21.062 8.312 1 98.31 88 VAL A C 1
ATOM 689 O O . VAL A 1 88 ? -12.555 20.422 8.266 1 98.31 88 VAL A O 1
ATOM 692 N N . GLY A 1 89 ? -11.43 22.281 7.961 1 97.69 89 GLY A N 1
ATOM 693 C CA . GLY A 1 89 ? -12.625 23.078 7.754 1 97.69 89 GLY A CA 1
ATOM 694 C C . GLY A 1 89 ? -13.141 23.016 6.328 1 97.69 89 GLY A C 1
ATOM 695 O O . GLY A 1 89 ? -12.609 22.281 5.5 1 97.69 89 GLY A O 1
ATOM 696 N N . ASP A 1 90 ? -14.141 23.781 6.105 1 96.81 90 ASP A N 1
ATOM 697 C CA . ASP A 1 90 ? -14.82 23.766 4.816 1 96.81 90 ASP A CA 1
ATOM 698 C C . ASP A 1 90 ? -13.875 24.188 3.689 1 96.81 90 ASP A C 1
ATOM 700 O O . ASP A 1 90 ? -13.906 23.594 2.604 1 96.81 90 ASP A O 1
ATOM 704 N N . LYS A 1 91 ? -13.164 25.156 3.951 1 97.12 91 LYS A N 1
ATOM 705 C CA . LYS A 1 91 ? -12.219 25.625 2.941 1 97.12 91 LYS A CA 1
ATOM 706 C C . LYS A 1 91 ? -11.25 24.516 2.547 1 97.12 91 LYS A C 1
ATOM 708 O O . LYS A 1 91 ? -10.945 24.344 1.364 1 97.12 91 LYS A O 1
ATOM 713 N N . GLU A 1 92 ? -10.703 23.812 3.543 1 98.44 92 GLU A N 1
ATOM 714 C CA . GLU A 1 92 ? -9.773 22.719 3.277 1 98.44 92 GLU A CA 1
ATOM 715 C C . GLU A 1 92 ? -10.477 21.562 2.551 1 98.44 92 GLU A C 1
ATOM 717 O O . GLU A 1 92 ? -9.898 20.953 1.649 1 98.44 92 GLU A O 1
ATOM 722 N N . VAL A 1 93 ? -11.672 21.297 2.959 1 98.56 93 VAL A N 1
ATOM 723 C CA . VAL A 1 93 ? -12.438 20.219 2.334 1 98.56 93 VAL A CA 1
ATOM 724 C C . VAL A 1 93 ? -12.68 20.547 0.863 1 98.56 93 VAL A C 1
ATOM 726 O O . VAL A 1 93 ? -12.555 19.688 -0.003 1 98.56 93 VAL A O 1
ATOM 729 N N . ILE A 1 94 ? -13.062 21.75 0.547 1 98.44 94 ILE A N 1
ATOM 730 C CA . ILE A 1 94 ? -13.297 22.188 -0.824 1 98.44 94 ILE A CA 1
ATOM 731 C C . ILE A 1 94 ? -12.008 22.047 -1.635 1 98.44 94 ILE A C 1
ATOM 733 O O . ILE A 1 94 ? -12.031 21.562 -2.77 1 98.44 94 ILE A O 1
ATOM 737 N N . ALA A 1 95 ? -10.898 22.453 -1.066 1 98.69 95 ALA A N 1
ATOM 738 C CA . ALA A 1 95 ? -9.602 22.359 -1.734 1 98.69 95 ALA A CA 1
ATOM 739 C C . ALA A 1 95 ? -9.234 20.906 -2.008 1 98.69 95 ALA A C 1
ATOM 741 O O . ALA A 1 95 ? -8.758 20.578 -3.098 1 98.69 95 ALA A O 1
ATOM 742 N N . VAL A 1 96 ? -9.43 20.062 -1.066 1 98.75 96 VAL A N 1
ATOM 743 C CA . VAL A 1 96 ? -9.141 18.641 -1.172 1 98.75 96 VAL A CA 1
ATOM 744 C C . VAL A 1 96 ? -9.969 18.031 -2.305 1 98.75 96 VAL A C 1
ATOM 746 O O . VAL A 1 96 ? -9.469 17.203 -3.064 1 98.75 96 VAL A O 1
ATOM 749 N N . LYS A 1 97 ? -11.18 18.422 -2.439 1 98.62 97 LYS A N 1
ATOM 750 C CA . LYS A 1 97 ? -12.062 17.891 -3.477 1 98.62 97 LYS A CA 1
ATOM 751 C C . LYS A 1 97 ? -11.688 18.438 -4.852 1 98.62 97 LYS A C 1
ATOM 753 O O . LYS A 1 97 ? -11.695 17.703 -5.84 1 98.62 97 LYS A O 1
ATOM 758 N N . SER A 1 98 ? -11.344 19.719 -4.902 1 98.56 98 SER A N 1
ATOM 759 C CA . SER A 1 98 ? -11.18 20.391 -6.184 1 98.56 98 SER A CA 1
ATOM 760 C C . SER A 1 98 ? -9.75 20.25 -6.703 1 98.56 98 SER A C 1
ATOM 762 O O . SER A 1 98 ? -9.516 20.297 -7.914 1 98.56 98 SER A O 1
ATOM 764 N N . GLY A 1 99 ? -8.766 20.172 -5.789 1 98.62 99 GLY A N 1
ATOM 765 C CA . GLY A 1 99 ? -7.363 20.188 -6.176 1 98.62 99 GLY A CA 1
ATOM 766 C C . GLY A 1 99 ? -6.809 21.594 -6.34 1 98.62 99 GLY A C 1
ATOM 767 O O . GLY A 1 99 ? -5.727 21.766 -6.906 1 98.62 99 GLY A O 1
ATOM 768 N N . GLU A 1 100 ? -7.609 22.547 -5.91 1 98.44 100 GLU A N 1
ATOM 769 C CA . GLU A 1 100 ? -7.156 23.938 -5.914 1 98.44 100 GLU A CA 1
ATOM 770 C C . GLU A 1 100 ? -6.691 24.359 -4.523 1 98.44 100 GLU A C 1
ATOM 772 O O . GLU A 1 100 ? -7.508 24.547 -3.621 1 98.44 100 GLU A O 1
ATOM 777 N N . TYR A 1 101 ? -5.383 24.672 -4.383 1 98.56 101 TYR A N 1
ATOM 778 C CA . TYR A 1 101 ? -4.801 24.781 -3.051 1 98.56 101 TYR A CA 1
ATOM 779 C C . TYR A 1 101 ? -4.395 26.219 -2.75 1 98.56 101 TYR A C 1
ATOM 781 O O . TYR A 1 101 ? -3.729 26.484 -1.748 1 98.56 101 TYR A O 1
ATOM 789 N N . GLY A 1 102 ? -4.754 27.156 -3.572 1 96.94 102 GLY A N 1
ATOM 790 C CA . GLY A 1 102 ? -4.316 28.531 -3.498 1 96.94 102 GLY A CA 1
ATOM 791 C C . GLY A 1 102 ? -4.734 29.234 -2.215 1 96.94 102 GLY A C 1
ATOM 792 O O . GLY A 1 102 ? -4.094 30.188 -1.784 1 96.94 102 GLY A O 1
ATOM 793 N N . LYS A 1 103 ? -5.797 28.812 -1.557 1 95.56 103 LYS A N 1
ATOM 794 C CA . LYS A 1 103 ? -6.32 29.5 -0.373 1 95.56 103 LYS A CA 1
ATOM 795 C C . LYS A 1 103 ? -5.832 28.828 0.906 1 95.56 103 LYS A C 1
ATOM 797 O O . LYS A 1 103 ? -6.223 29.219 2.008 1 95.56 103 LYS A O 1
ATOM 802 N N . LEU A 1 104 ? -4.996 27.812 0.758 1 98.38 104 LEU A N 1
ATOM 803 C CA . LEU A 1 104 ? -4.492 27.078 1.908 1 98.38 104 LEU A CA 1
ATOM 804 C C . LEU A 1 104 ? -3.154 27.641 2.373 1 98.38 104 LEU A C 1
ATOM 806 O O . LEU A 1 104 ? -2.561 28.484 1.693 1 98.38 104 LEU A O 1
ATOM 810 N N . THR A 1 105 ? -2.742 27.203 3.598 1 98.38 105 THR A N 1
ATOM 811 C CA . THR A 1 105 ? -1.403 27.547 4.059 1 98.38 105 THR A CA 1
ATOM 812 C C . THR A 1 105 ? -0.341 26.922 3.164 1 98.38 105 THR A C 1
ATOM 814 O O . THR A 1 105 ? -0.615 25.953 2.453 1 98.38 105 THR A O 1
ATOM 817 N N . ASP A 1 106 ? 0.86 27.422 3.18 1 98.19 106 ASP A N 1
ATOM 818 C CA . ASP A 1 106 ? 1.965 26.891 2.387 1 98.19 106 ASP A CA 1
ATOM 819 C C . ASP A 1 106 ? 2.217 25.422 2.711 1 98.19 106 ASP A C 1
ATOM 821 O O . ASP A 1 106 ? 2.486 24.609 1.813 1 98.19 106 ASP A O 1
ATOM 825 N N . GLN A 1 107 ? 2.113 25.109 3.967 1 98.62 107 GLN A N 1
ATOM 826 C CA . GLN A 1 107 ? 2.361 23.734 4.395 1 98.62 107 GLN A CA 1
ATOM 827 C C . GLN A 1 107 ? 1.292 22.781 3.854 1 98.62 107 GLN A C 1
ATOM 829 O O . GLN A 1 107 ? 1.61 21.719 3.32 1 98.62 107 GLN A O 1
ATOM 834 N N . GLU A 1 108 ? 0.048 23.156 4 1 98.88 108 GLU A N 1
ATOM 835 C CA . GLU A 1 108 ? -1.059 22.344 3.512 1 98.88 108 GLU A CA 1
ATOM 836 C C . GLU A 1 108 ? -0.992 22.172 1.997 1 98.88 108 GLU A C 1
ATOM 838 O O . GLU A 1 108 ? -1.144 21.062 1.484 1 98.88 108 GLU A O 1
ATOM 843 N N . ALA A 1 109 ? -0.744 23.234 1.301 1 98.88 109 ALA A N 1
ATOM 844 C CA . ALA A 1 109 ? -0.681 23.219 -0.158 1 98.88 109 ALA A CA 1
ATOM 845 C C . ALA A 1 109 ? 0.482 22.359 -0.645 1 98.88 109 ALA A C 1
ATOM 847 O O . ALA A 1 109 ? 0.328 21.562 -1.578 1 98.88 109 ALA A O 1
ATOM 848 N N . ALA A 1 110 ? 1.644 22.562 -0.058 1 98.81 110 ALA A N 1
ATOM 849 C CA . ALA A 1 110 ? 2.818 21.781 -0.434 1 98.81 110 ALA A CA 1
ATOM 850 C C . ALA A 1 110 ? 2.566 20.281 -0.245 1 98.81 110 ALA A C 1
ATOM 852 O O . ALA A 1 110 ? 2.932 19.469 -1.101 1 98.81 110 ALA A O 1
ATOM 853 N N . MET A 1 111 ? 1.944 19.953 0.857 1 98.88 111 MET A N 1
ATOM 854 C CA . MET A 1 111 ? 1.647 18.562 1.152 1 98.88 111 MET A CA 1
ATOM 855 C C . MET A 1 111 ? 0.664 17.984 0.138 1 98.88 111 MET A C 1
ATOM 857 O O . MET A 1 111 ? 0.88 16.891 -0.395 1 98.88 111 MET A O 1
ATOM 861 N N . LEU A 1 112 ? -0.383 18.703 -0.167 1 98.94 112 LEU A N 1
ATOM 862 C CA . LEU A 1 112 ? -1.417 18.188 -1.058 1 98.94 112 LEU A CA 1
ATOM 863 C C . LEU A 1 112 ? -0.904 18.094 -2.492 1 98.94 112 LEU A C 1
ATOM 865 O O . LEU A 1 112 ? -1.271 17.188 -3.232 1 98.94 112 LEU A O 1
ATOM 869 N N . GLN A 1 113 ? -0.077 19 -2.908 1 98.94 113 GLN A N 1
ATOM 870 C CA . GLN A 1 113 ? 0.561 18.891 -4.219 1 98.94 113 GLN A CA 1
ATOM 871 C C . GLN A 1 113 ? 1.452 17.656 -4.301 1 98.94 113 GLN A C 1
ATOM 873 O O . GLN A 1 113 ? 1.508 16.984 -5.336 1 98.94 113 GLN A O 1
ATOM 878 N N . PHE A 1 114 ? 2.154 17.438 -3.215 1 98.94 114 PHE A N 1
ATOM 879 C CA . PHE A 1 114 ? 2.988 16.25 -3.125 1 98.94 114 PHE A CA 1
ATOM 880 C C . PHE A 1 114 ? 2.139 14.977 -3.203 1 98.94 114 PHE A C 1
ATOM 882 O O . PHE A 1 114 ? 2.484 14.039 -3.918 1 98.94 114 PHE A O 1
ATOM 889 N N . VAL A 1 115 ? 0.993 14.961 -2.496 1 98.94 115 VAL A N 1
ATOM 890 C CA . VAL A 1 115 ? 0.052 13.844 -2.537 1 98.94 115 VAL A CA 1
ATOM 891 C C . VAL A 1 115 ? -0.424 13.625 -3.971 1 98.94 115 VAL A C 1
ATOM 893 O O . VAL A 1 115 ? -0.44 12.492 -4.457 1 98.94 115 VAL A O 1
ATOM 896 N N . ASP A 1 116 ? -0.764 14.711 -4.695 1 98.94 116 ASP A N 1
ATOM 897 C CA . ASP A 1 116 ? -1.217 14.609 -6.082 1 98.94 116 ASP A CA 1
ATOM 898 C C . ASP A 1 116 ? -0.177 13.906 -6.949 1 98.94 116 ASP A C 1
ATOM 900 O O . ASP A 1 116 ? -0.517 13.023 -7.738 1 98.94 116 ASP A O 1
ATOM 904 N N . GLU A 1 117 ? 1.058 14.312 -6.781 1 98.94 117 GLU A N 1
ATOM 905 C CA . GLU A 1 117 ? 2.115 13.766 -7.625 1 98.94 117 GLU A CA 1
ATOM 906 C C . GLU A 1 117 ? 2.398 12.305 -7.273 1 98.94 117 GLU A C 1
ATOM 908 O O . GLU A 1 117 ? 2.59 11.477 -8.164 1 98.94 117 GLU A O 1
ATOM 913 N N . VAL A 1 118 ? 2.422 11.961 -5.961 1 98.94 118 VAL A N 1
ATOM 914 C CA . VAL A 1 118 ? 2.717 10.609 -5.52 1 98.94 118 VAL A CA 1
ATOM 915 C C . VAL A 1 118 ? 1.623 9.656 -6.004 1 98.94 118 VAL A C 1
ATOM 917 O O . VAL A 1 118 ? 1.897 8.5 -6.34 1 98.94 118 VAL A O 1
ATOM 920 N N . VAL A 1 119 ? 0.356 10.086 -6.008 1 98.88 119 VAL A N 1
ATOM 921 C CA . VAL A 1 119 ? -0.727 9.25 -6.512 1 98.88 119 VAL A CA 1
ATOM 922 C C . VAL A 1 119 ? -0.569 9.047 -8.016 1 98.88 119 VAL A C 1
ATOM 924 O O . VAL A 1 119 ? -0.784 7.949 -8.523 1 98.88 119 VAL A O 1
ATOM 927 N N . ALA A 1 120 ? -0.093 10.047 -8.734 1 98.56 120 ALA A N 1
ATOM 928 C CA . ALA A 1 120 ? -0.064 10.039 -10.195 1 98.56 120 ALA A CA 1
ATOM 929 C C . ALA A 1 120 ? 1.148 9.273 -10.719 1 98.56 120 ALA A C 1
ATOM 931 O O . ALA A 1 120 ? 1.09 8.664 -11.781 1 98.56 120 ALA A O 1
ATOM 932 N N . LYS A 1 121 ? 2.27 9.352 -9.906 1 98.25 121 LYS A N 1
ATOM 933 C CA . LYS A 1 121 ? 3.527 8.805 -10.406 1 98.25 121 LYS A CA 1
ATOM 934 C C . LYS A 1 121 ? 4.25 8.008 -9.32 1 98.25 121 LYS A C 1
ATOM 936 O O . LYS A 1 121 ? 4.234 8.391 -8.148 1 98.25 121 LYS A O 1
ATOM 941 N N . PRO A 1 122 ? 4.969 6.973 -9.781 1 98.25 122 PRO A N 1
ATOM 942 C CA . PRO A 1 122 ? 5.715 6.184 -8.805 1 98.25 122 PRO A CA 1
ATOM 943 C C . PRO A 1 122 ? 6.867 6.961 -8.172 1 98.25 122 PRO A C 1
ATOM 945 O O . PRO A 1 122 ? 7.324 6.617 -7.082 1 98.25 122 PRO A O 1
ATOM 948 N N . LYS A 1 123 ? 7.297 8.039 -8.875 1 98.44 123 LYS A N 1
ATOM 949 C CA . LYS A 1 123 ? 8.383 8.883 -8.375 1 98.44 123 LYS A CA 1
ATOM 950 C C . LYS A 1 123 ? 7.992 10.359 -8.406 1 98.44 123 LYS A C 1
ATOM 952 O O . LYS A 1 123 ? 7.816 10.938 -9.484 1 98.44 123 LYS A O 1
ATOM 957 N N . ALA A 1 124 ? 7.832 10.938 -7.27 1 98.56 124 ALA A N 1
ATOM 958 C CA . ALA A 1 124 ? 7.59 12.375 -7.18 1 98.56 124 ALA A CA 1
ATOM 959 C C . ALA A 1 124 ? 8.898 13.156 -7.254 1 98.56 124 ALA A C 1
ATOM 961 O O . ALA A 1 124 ? 9.797 12.961 -6.43 1 98.56 124 ALA A O 1
ATOM 962 N N . THR A 1 125 ? 9.016 14 -8.227 1 98.25 125 THR A N 1
ATOM 963 C CA . THR A 1 125 ? 10.227 14.797 -8.445 1 98.25 125 THR A CA 1
ATOM 964 C C . THR A 1 125 ? 9.906 16.281 -8.398 1 98.25 125 THR A C 1
ATOM 966 O O . THR A 1 125 ? 10.656 17.062 -7.801 1 98.25 125 THR A O 1
ATOM 969 N N . ASP A 1 126 ? 8.773 16.672 -8.883 1 98.62 126 ASP A N 1
ATOM 970 C CA . ASP A 1 126 ? 8.445 18.078 -9.094 1 98.62 126 ASP A CA 1
ATOM 971 C C . ASP A 1 126 ? 8.109 18.766 -7.773 1 98.62 126 ASP A C 1
ATOM 973 O O . ASP A 1 126 ? 8.43 19.938 -7.582 1 98.62 126 ASP A O 1
ATOM 977 N N . THR A 1 127 ? 7.441 18.062 -6.922 1 98.81 127 THR A N 1
ATOM 978 C CA . THR A 1 127 ? 6.91 18.672 -5.707 1 98.81 127 THR A CA 1
ATOM 979 C C . THR A 1 127 ? 7.762 18.312 -4.5 1 98.81 127 THR A C 1
ATOM 981 O O . THR A 1 127 ? 7.527 18.797 -3.393 1 98.81 127 THR A O 1
ATOM 984 N N . PHE A 1 128 ? 8.82 17.484 -4.691 1 98.81 128 PHE A N 1
ATOM 985 C CA . PHE A 1 128 ? 9.578 16.875 -3.6 1 98.81 128 PHE A CA 1
ATOM 986 C C . PHE A 1 128 ? 10.219 17.953 -2.727 1 98.81 128 PHE A C 1
ATOM 988 O O . PHE A 1 128 ? 10.023 17.969 -1.51 1 98.81 128 PHE A O 1
ATOM 995 N N . ASP A 1 129 ? 10.914 18.875 -3.311 1 98.75 129 ASP A N 1
ATOM 996 C CA . ASP A 1 129 ? 11.688 19.844 -2.555 1 98.75 129 ASP A CA 1
ATOM 997 C C . ASP A 1 129 ? 10.773 20.75 -1.729 1 98.75 129 ASP A C 1
ATOM 999 O O . ASP A 1 129 ? 11.086 21.078 -0.58 1 98.75 129 ASP A O 1
ATOM 1003 N N . LEU A 1 130 ? 9.68 21.188 -2.314 1 98.81 130 LEU A N 1
ATOM 1004 C CA . LEU A 1 130 ? 8.742 22.047 -1.595 1 98.81 130 LEU A CA 1
ATOM 1005 C C . LEU A 1 130 ? 8.094 21.281 -0.437 1 98.81 130 LEU A C 1
ATOM 1007 O O . LEU A 1 130 ? 7.898 21.844 0.644 1 98.81 130 LEU A O 1
ATOM 1011 N N . ALA A 1 131 ? 7.746 20.016 -0.649 1 98.81 131 ALA A N 1
ATOM 1012 C CA . ALA A 1 131 ? 7.191 19.188 0.416 1 98.81 131 ALA A CA 1
ATOM 1013 C C . ALA A 1 131 ? 8.211 18.969 1.532 1 98.81 131 ALA A C 1
ATOM 1015 O O . ALA A 1 131 ? 7.867 19.047 2.715 1 98.81 131 ALA A O 1
ATOM 1016 N N . LEU A 1 132 ? 9.453 18.688 1.128 1 98.81 132 LEU A N 1
ATOM 1017 C CA . LEU A 1 132 ? 10.508 18.484 2.113 1 98.81 132 LEU A CA 1
ATOM 1018 C C . LEU A 1 132 ? 10.68 19.734 2.982 1 98.81 132 LEU A C 1
ATOM 1020 O O . LEU A 1 132 ? 10.805 19.625 4.203 1 98.81 132 LEU A O 1
ATOM 1024 N N . ALA A 1 133 ? 10.617 20.906 2.391 1 98.81 133 ALA A N 1
ATOM 1025 C CA . ALA A 1 133 ? 10.805 22.172 3.105 1 98.81 133 ALA A CA 1
ATOM 1026 C C . ALA A 1 133 ? 9.672 22.422 4.098 1 98.81 133 ALA A C 1
ATOM 1028 O O . ALA A 1 133 ? 9.883 22.984 5.168 1 98.81 133 ALA A O 1
ATOM 1029 N N . ASN A 1 134 ? 8.516 21.938 3.84 1 98.69 134 ASN A N 1
ATOM 1030 C CA . ASN A 1 134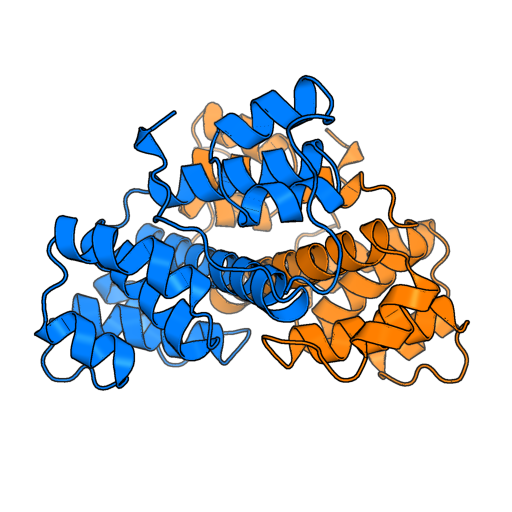 ? 7.336 22.266 4.629 1 98.69 134 ASN A CA 1
ATOM 1031 C C . ASN A 1 134 ? 7.012 21.156 5.637 1 98.69 134 ASN A C 1
ATOM 1033 O O . ASN A 1 134 ? 6.422 21.422 6.688 1 98.69 134 ASN A O 1
ATOM 1037 N N . LEU A 1 135 ? 7.477 19.922 5.359 1 98.62 135 LEU A N 1
ATOM 1038 C CA . LEU A 1 135 ? 7.07 18.797 6.188 1 98.62 135 LEU A CA 1
ATOM 1039 C C . LEU A 1 135 ? 8.242 18.266 7.012 1 98.62 135 LEU A C 1
ATOM 1041 O O . LEU A 1 135 ? 8.047 17.547 7.988 1 98.62 135 LEU A O 1
ATOM 1045 N N . GLY A 1 136 ? 9.461 18.578 6.555 1 98.62 136 GLY A N 1
ATOM 1046 C CA . GLY A 1 136 ? 10.633 17.938 7.125 1 98.62 136 GLY A CA 1
ATOM 1047 C C . GLY A 1 136 ? 10.844 16.516 6.629 1 98.62 136 GLY A C 1
ATOM 1048 O O . GLY A 1 136 ? 9.992 15.977 5.918 1 98.62 136 GLY A O 1
ATOM 1049 N N . GLU A 1 137 ? 11.938 15.93 6.953 1 98.56 137 GLU A N 1
ATOM 1050 C CA . GLU A 1 137 ? 12.328 14.617 6.457 1 98.56 137 GLU A CA 1
ATOM 1051 C C . GLU A 1 137 ? 11.359 13.539 6.938 1 98.56 137 GLU A C 1
ATOM 1053 O O . GLU A 1 137 ? 10.867 12.734 6.141 1 98.56 137 GLU A O 1
ATOM 1058 N N . GLN A 1 138 ? 11.062 13.539 8.242 1 98.69 138 GLN A N 1
ATOM 1059 C CA . GLN A 1 138 ? 10.172 12.523 8.789 1 98.69 138 GLN A CA 1
ATOM 1060 C C . GLN A 1 138 ? 8.758 12.672 8.234 1 98.69 138 GLN A C 1
ATOM 1062 O O . GLN A 1 138 ? 8.109 11.68 7.902 1 98.69 138 GLN A O 1
ATOM 1067 N N . GLY A 1 139 ? 8.297 13.93 8.203 1 98.81 139 GLY A N 1
ATOM 1068 C CA . GLY A 1 139 ? 6.973 14.18 7.656 1 98.81 139 GLY A CA 1
ATOM 1069 C C . GLY A 1 139 ? 6.828 13.727 6.215 1 98.81 139 GLY A C 1
ATOM 1070 O O . GLY A 1 139 ? 5.828 13.102 5.852 1 98.81 139 GLY A O 1
ATOM 1071 N N . LEU A 1 140 ? 7.82 13.992 5.363 1 98.88 140 LEU A N 1
ATOM 1072 C CA . LEU A 1 140 ? 7.77 13.633 3.953 1 98.88 140 LEU A CA 1
ATOM 1073 C C . LEU A 1 140 ? 7.805 12.117 3.779 1 98.88 140 LEU A C 1
ATOM 1075 O O . LEU A 1 140 ? 7.035 11.562 2.992 1 98.88 140 LEU A O 1
ATOM 1079 N N . ALA A 1 141 ? 8.68 11.445 4.52 1 98.88 141 ALA A N 1
ATOM 1080 C CA . ALA A 1 141 ? 8.727 9.984 4.465 1 98.88 141 ALA A CA 1
ATOM 1081 C C . ALA A 1 141 ? 7.387 9.383 4.875 1 98.88 141 ALA A C 1
ATOM 1083 O O . ALA A 1 141 ? 6.883 8.469 4.215 1 98.88 141 ALA A O 1
ATOM 1084 N N . THR A 1 142 ? 6.82 9.93 5.922 1 98.94 142 THR A N 1
ATOM 1085 C CA . THR A 1 142 ? 5.566 9.414 6.461 1 98.94 142 THR A CA 1
ATOM 1086 C C . THR A 1 142 ? 4.422 9.641 5.48 1 98.94 142 THR A C 1
ATOM 1088 O O . THR A 1 142 ? 3.623 8.742 5.23 1 98.94 142 THR A O 1
ATOM 1091 N N . VAL A 1 143 ? 4.355 10.812 4.867 1 98.94 143 VAL A N 1
ATOM 1092 C CA . VAL A 1 143 ? 3.287 11.117 3.92 1 98.94 143 VAL A CA 1
ATOM 1093 C C . VAL A 1 143 ? 3.418 10.219 2.688 1 98.94 143 VAL A C 1
ATOM 1095 O O . VAL A 1 143 ? 2.414 9.773 2.131 1 98.94 143 VAL A O 1
ATOM 1098 N N . THR A 1 144 ? 4.641 9.93 2.219 1 98.94 144 THR A N 1
ATOM 1099 C CA . THR A 1 144 ? 4.844 9.062 1.062 1 98.94 144 THR A CA 1
ATOM 1100 C C . THR A 1 144 ? 4.262 7.676 1.315 1 98.94 144 THR A C 1
ATOM 1102 O O . THR A 1 144 ? 3.535 7.141 0.477 1 98.94 144 THR A O 1
ATOM 1105 N N . LEU A 1 145 ? 4.547 7.148 2.486 1 98.94 145 LEU A N 1
ATOM 1106 C CA . LEU A 1 145 ? 4.031 5.828 2.83 1 98.94 145 LEU A CA 1
ATOM 1107 C C . LEU A 1 145 ? 2.523 5.867 3.041 1 98.94 145 LEU A C 1
ATOM 1109 O O . LEU A 1 145 ? 1.812 4.938 2.656 1 98.94 145 LEU A O 1
ATOM 1113 N N . LEU A 1 146 ? 2.074 6.898 3.689 1 98.94 146 LEU A N 1
ATOM 1114 C CA . LEU A 1 146 ? 0.651 7.086 3.947 1 98.94 146 LEU A CA 1
ATOM 1115 C C . LEU A 1 146 ? -0.142 7.078 2.645 1 98.94 146 LEU A C 1
ATOM 1117 O O . LEU A 1 146 ? -1.172 6.41 2.543 1 98.94 146 LEU A O 1
ATOM 1121 N N . VAL A 1 147 ? 0.324 7.812 1.683 1 98.94 147 VAL A N 1
ATOM 1122 C CA . VAL A 1 147 ? -0.343 7.875 0.386 1 98.94 147 VAL A CA 1
ATOM 1123 C C . VAL A 1 147 ? -0.376 6.488 -0.248 1 98.94 147 VAL A C 1
ATOM 1125 O O . VAL A 1 147 ? -1.42 6.047 -0.734 1 98.94 147 VAL A O 1
ATOM 1128 N N . GLY A 1 148 ? 0.771 5.793 -0.232 1 98.94 148 GLY A N 1
ATOM 1129 C CA . GLY A 1 148 ? 0.814 4.441 -0.761 1 98.94 148 GLY A CA 1
ATOM 1130 C C . GLY A 1 148 ? -0.146 3.496 -0.062 1 98.94 148 GLY A C 1
ATOM 1131 O O . GLY A 1 148 ? -0.798 2.674 -0.709 1 98.94 148 GLY A O 1
ATOM 1132 N N . HIS A 1 149 ? -0.228 3.621 1.23 1 98.94 149 HIS A N 1
ATOM 1133 C CA . HIS A 1 149 ? -1.108 2.771 2.023 1 98.94 149 HIS A CA 1
ATOM 1134 C C . HIS A 1 149 ? -2.568 2.977 1.635 1 98.94 149 HIS A C 1
ATOM 1136 O O . HIS A 1 149 ? -3.316 2.008 1.48 1 98.94 149 HIS A O 1
ATOM 1142 N N . TYR A 1 150 ? -2.93 4.148 1.442 1 98.88 150 TYR A N 1
ATOM 1143 C CA . TYR A 1 150 ? -4.34 4.402 1.169 1 98.88 150 TYR A CA 1
ATOM 1144 C C . TYR A 1 150 ? -4.656 4.191 -0.307 1 98.88 150 TYR A C 1
ATOM 1146 O O . TYR A 1 150 ? -5.805 3.943 -0.673 1 98.88 150 TYR A O 1
ATOM 1154 N N . MET A 1 151 ? -3.652 4.266 -1.198 1 98.94 151 MET A N 1
ATOM 1155 C CA . MET A 1 151 ? -3.838 3.768 -2.557 1 98.94 151 MET A CA 1
ATOM 1156 C C . MET A 1 151 ? -4.094 2.264 -2.553 1 98.94 151 MET A C 1
ATOM 1158 O O . MET A 1 151 ? -4.98 1.778 -3.26 1 98.94 151 MET A O 1
ATOM 1162 N N . MET A 1 152 ? -3.299 1.559 -1.754 1 98.94 152 MET A N 1
ATOM 1163 C CA . MET A 1 152 ? -3.5 0.123 -1.58 1 98.94 152 MET A CA 1
ATOM 1164 C C . MET A 1 152 ? -4.902 -0.171 -1.062 1 98.94 152 MET A C 1
ATOM 1166 O O . MET A 1 152 ? -5.59 -1.05 -1.585 1 98.94 152 MET A O 1
ATOM 1170 N N . THR A 1 153 ? -5.344 0.579 -0.076 1 98.94 153 THR A N 1
ATOM 1171 C CA . THR A 1 153 ? -6.656 0.397 0.534 1 98.94 153 THR A CA 1
ATOM 1172 C C . THR A 1 153 ? -7.766 0.66 -0.48 1 98.94 153 THR A C 1
ATOM 1174 O O . THR A 1 153 ? -8.711 -0.126 -0.595 1 98.94 153 THR A O 1
ATOM 1177 N N . ALA A 1 154 ? -7.652 1.696 -1.238 1 98.88 154 ALA A N 1
ATOM 1178 C CA . ALA A 1 154 ? -8.656 2.045 -2.24 1 98.88 154 ALA A CA 1
ATOM 1179 C C . ALA A 1 154 ? -8.781 0.949 -3.295 1 98.88 154 ALA A C 1
ATOM 1181 O O . ALA A 1 154 ? -9.891 0.577 -3.682 1 98.88 154 ALA A O 1
ATOM 1182 N N . ARG A 1 155 ? -7.652 0.461 -3.832 1 98.88 155 ARG A N 1
ATOM 1183 C CA . ARG A 1 155 ? -7.68 -0.589 -4.844 1 98.88 155 ARG A CA 1
ATOM 1184 C C . ARG A 1 155 ? -8.359 -1.845 -4.312 1 98.88 155 ARG A C 1
ATOM 1186 O O . ARG A 1 155 ? -9.102 -2.512 -5.039 1 98.88 155 ARG A O 1
ATOM 1193 N N . PHE A 1 156 ? -8.055 -2.176 -3.014 1 98.94 156 PHE A N 1
ATOM 1194 C CA . PHE A 1 156 ? -8.68 -3.342 -2.4 1 98.94 156 PHE A CA 1
ATOM 1195 C C . PHE A 1 156 ? -10.188 -3.148 -2.287 1 98.94 156 PHE A C 1
ATOM 1197 O O . PHE A 1 156 ? -10.961 -4.008 -2.709 1 98.94 156 PHE A O 1
ATOM 1204 N N . LEU A 1 157 ? -10.586 -2.031 -1.797 1 98.81 157 LEU A N 1
ATOM 1205 C CA . LEU A 1 157 ? -11.992 -1.708 -1.562 1 98.81 157 LEU A CA 1
ATOM 1206 C C . LEU A 1 157 ? -12.758 -1.634 -2.877 1 98.81 157 LEU A C 1
ATOM 1208 O O . LEU A 1 157 ? -13.812 -2.256 -3.021 1 98.81 157 LEU A O 1
ATOM 1212 N N . GLU A 1 158 ? -12.258 -0.917 -3.822 1 98.5 158 GLU A N 1
ATOM 1213 C CA . GLU A 1 158 ? -13 -0.609 -5.043 1 98.5 158 GLU A CA 1
ATOM 1214 C C . GLU A 1 158 ? -13.023 -1.803 -5.992 1 98.5 158 GLU A C 1
ATOM 1216 O O . GLU A 1 158 ? -14.031 -2.07 -6.641 1 98.5 158 GLU A O 1
ATOM 1221 N N . THR A 1 159 ? -11.891 -2.506 -6.121 1 98.81 159 THR A N 1
ATOM 1222 C CA . THR A 1 159 ? -11.836 -3.686 -6.977 1 98.81 159 THR A CA 1
ATOM 1223 C C . THR A 1 159 ? -12.797 -4.762 -6.477 1 98.81 159 THR A C 1
ATOM 1225 O O . THR A 1 159 ? -13.492 -5.402 -7.27 1 98.81 159 THR A O 1
ATOM 1228 N N . LEU A 1 160 ? -12.875 -4.93 -5.137 1 98.69 160 LEU A N 1
ATOM 1229 C CA . LEU A 1 160 ? -13.766 -5.926 -4.562 1 98.69 160 LEU A CA 1
ATOM 1230 C C . LEU A 1 160 ? -15.172 -5.363 -4.391 1 98.69 160 LEU A C 1
ATOM 1232 O O . LEU A 1 160 ? -16.109 -6.102 -4.078 1 98.69 160 LEU A O 1
ATOM 1236 N N . ASN A 1 161 ? -15.305 -4.047 -4.645 1 98.19 161 ASN A N 1
ATOM 1237 C CA . ASN A 1 161 ? -16.594 -3.367 -4.535 1 98.19 161 ASN A CA 1
ATOM 1238 C C . ASN A 1 161 ? -17.219 -3.572 -3.156 1 98.19 161 ASN A C 1
ATOM 1240 O O . ASN A 1 161 ? -18.359 -4.008 -3.049 1 98.19 161 ASN A O 1
ATOM 1244 N N . ILE A 1 162 ? -16.438 -3.318 -2.131 1 98.31 162 ILE A N 1
ATOM 1245 C CA . ILE A 1 162 ? -16.875 -3.514 -0.749 1 98.31 162 ILE A CA 1
ATOM 1246 C C . ILE A 1 162 ? -17.875 -2.432 -0.362 1 98.31 162 ILE A C 1
ATOM 1248 O O . ILE A 1 162 ? -17.641 -1.242 -0.586 1 98.31 162 ILE A O 1
ATOM 1252 N N . ASP A 1 163 ? -18.953 -2.789 0.251 1 96.94 163 ASP A N 1
ATOM 1253 C CA . ASP A 1 163 ? -20.031 -1.878 0.638 1 96.94 163 ASP A CA 1
ATOM 1254 C C . ASP A 1 163 ? -19.578 -0.932 1.746 1 96.94 163 ASP A C 1
ATOM 1256 O O . ASP A 1 163 ? -18.781 -1.312 2.607 1 96.94 163 ASP A O 1
ATOM 1260 N N . LEU A 1 164 ? -20.156 0.222 1.735 1 97.31 164 LEU A N 1
ATOM 1261 C CA . LEU A 1 164 ? -19.906 1.16 2.826 1 97.31 164 LEU A CA 1
ATOM 1262 C C . LEU A 1 164 ? -20.438 0.604 4.148 1 97.31 164 LEU A C 1
ATOM 1264 O O . LEU A 1 164 ? -21.406 -0.143 4.164 1 97.31 164 LEU A O 1
ATOM 1268 N N . ASP A 1 165 ? -19.781 0.915 5.227 1 97.12 165 ASP A N 1
ATOM 1269 C CA . ASP A 1 165 ? -20.312 0.645 6.559 1 97.12 165 ASP A CA 1
ATOM 1270 C C . ASP A 1 165 ? -21.453 1.604 6.902 1 97.12 165 ASP A C 1
ATOM 1272 O O . ASP A 1 165 ? -21.547 2.693 6.328 1 97.12 165 ASP A O 1
ATOM 1276 N N . LYS A 1 166 ? -22.312 1.156 7.805 1 95.38 166 LYS A N 1
ATOM 1277 C CA . LYS A 1 166 ? -23.391 2.051 8.25 1 95.38 166 LYS A CA 1
ATOM 1278 C C . LYS A 1 166 ? -22.812 3.324 8.867 1 95.38 166 LYS A C 1
ATOM 1280 O O . LYS A 1 166 ? -23.344 4.414 8.672 1 95.38 166 LYS A O 1
ATOM 1285 N N . ASN A 1 167 ? -21.734 3.184 9.555 1 94.31 167 ASN A N 1
ATOM 1286 C CA . ASN A 1 167 ? -21.016 4.277 10.203 1 94.31 167 ASN A CA 1
ATOM 1287 C C . ASN A 1 167 ? -19.516 4.109 10.078 1 94.31 167 ASN A C 1
ATOM 1289 O O . ASN A 1 167 ? -19.016 2.992 9.922 1 94.31 167 ASN A O 1
ATOM 1293 N N . ALA A 1 168 ? -18.828 5.285 10.133 1 94.56 168 ALA A N 1
ATOM 1294 C CA . ALA A 1 168 ? -17.359 5.215 10.172 1 94.56 168 ALA A CA 1
ATOM 1295 C C . ALA A 1 168 ? -16.891 4.504 11.43 1 94.56 168 ALA A C 1
ATOM 1297 O O . ALA A 1 168 ? -17.547 4.543 12.469 1 94.56 168 ALA A O 1
ATOM 1298 N N . THR A 1 169 ? -15.766 3.809 11.25 1 92.06 169 THR A N 1
ATOM 1299 C CA . THR A 1 169 ? -15.141 3.088 12.352 1 92.06 169 THR A CA 1
ATOM 1300 C C . THR A 1 169 ? -13.945 3.865 12.898 1 92.06 169 THR A C 1
ATOM 1302 O O . THR A 1 169 ? -13.242 4.535 12.141 1 92.06 169 THR A O 1
ATOM 1305 N N . SER A 1 170 ? -13.711 3.889 14.211 1 84.69 170 SER A N 1
ATOM 1306 C CA . SER A 1 170 ? -12.602 4.594 14.844 1 84.69 170 SER A CA 1
ATOM 1307 C C . SER A 1 170 ? -11.609 3.617 15.461 1 84.69 170 SER A C 1
ATOM 1309 O O . SER A 1 170 ? -12 2.57 15.984 1 84.69 170 SER A O 1
ATOM 1311 N N . TRP A 1 171 ? -10.32 3.92 15.312 1 81 171 TRP A N 1
ATOM 1312 C CA . TRP A 1 171 ? -9.297 3.139 15.992 1 81 171 TRP A CA 1
ATOM 1313 C C . TRP A 1 171 ? -9.484 3.195 17.5 1 81 171 TRP A C 1
ATOM 1315 O O . TRP A 1 171 ? -8.938 2.363 18.234 1 81 171 TRP A O 1
ATOM 1325 N N . GLU A 1 172 ? -9.906 4.211 17.969 1 69.5 172 GLU A N 1
ATOM 1326 C CA . GLU A 1 172 ? -10.047 4.449 19.406 1 69.5 172 GLU A CA 1
ATOM 1327 C C . GLU A 1 172 ? -11.094 3.525 20.016 1 69.5 172 GLU A C 1
ATOM 1329 O O . GLU A 1 172 ? -11.156 3.375 21.234 1 69.5 172 GLU A O 1
ATOM 1334 N N . ASN A 1 173 ? -11.898 3.002 19.219 1 47.41 173 ASN A N 1
ATOM 1335 C CA . ASN A 1 173 ? -12.906 2.168 19.859 1 47.41 173 ASN A CA 1
ATOM 1336 C C . ASN A 1 173 ? -12.305 0.852 20.359 1 47.41 173 ASN A C 1
ATOM 1338 O O . ASN A 1 173 ? -13.016 0.023 20.938 1 47.41 173 ASN A O 1
ATOM 1342 N N . THR A 1 174 ? -11.008 0.476 19.938 1 40.97 174 THR A N 1
ATOM 1343 C CA . THR A 1 174 ? -10.539 -0.768 20.547 1 40.97 174 THR A CA 1
ATOM 1344 C C . THR A 1 174 ? -9.609 -0.484 21.719 1 40.97 174 THR A C 1
ATOM 1346 O O . THR A 1 174 ? -8.82 0.466 21.688 1 40.97 174 THR A O 1
ATOM 1349 N N . MET B 1 1 ? 21.828 8.734 -5.004 1 84.31 1 MET B N 1
ATOM 1350 C CA . MET B 1 1 ? 21.812 8.742 -3.545 1 84.31 1 MET B CA 1
ATOM 1351 C C . MET B 1 1 ? 20.422 9.133 -3.021 1 84.31 1 MET B C 1
ATOM 1353 O O . MET B 1 1 ? 19.734 9.953 -3.629 1 84.31 1 MET B O 1
ATOM 1357 N N . ALA B 1 2 ? 20.109 8.594 -1.78 1 93.06 2 ALA B N 1
ATOM 1358 C CA . ALA B 1 2 ? 18.812 8.891 -1.192 1 93.06 2 ALA B CA 1
ATOM 1359 C C . ALA B 1 2 ? 18.625 10.398 -1.019 1 93.06 2 ALA B C 1
ATOM 1361 O O . ALA B 1 2 ? 19.547 11.109 -0.622 1 93.06 2 ALA B O 1
ATOM 1362 N N . ARG B 1 3 ? 17.422 10.859 -1.246 1 97.12 3 ARG B N 1
ATOM 1363 C CA . ARG B 1 3 ? 17.125 12.289 -1.208 1 97.12 3 ARG B CA 1
ATOM 1364 C C . ARG B 1 3 ? 16.969 12.773 0.228 1 97.12 3 ARG B C 1
ATOM 1366 O O . ARG B 1 3 ? 17.047 13.977 0.49 1 97.12 3 ARG B O 1
ATOM 1373 N N . ILE B 1 4 ? 16.656 11.797 1.143 1 96.69 4 ILE B N 1
ATOM 1374 C CA . ILE B 1 4 ? 16.781 12.016 2.58 1 96.69 4 ILE B CA 1
ATOM 1375 C C . ILE B 1 4 ? 17.734 10.984 3.18 1 96.69 4 ILE B C 1
ATOM 1377 O O . ILE B 1 4 ? 17.766 9.828 2.738 1 96.69 4 ILE B O 1
ATOM 1381 N N . PRO B 1 5 ? 18.531 11.406 4.172 1 97.25 5 PRO B N 1
ATOM 138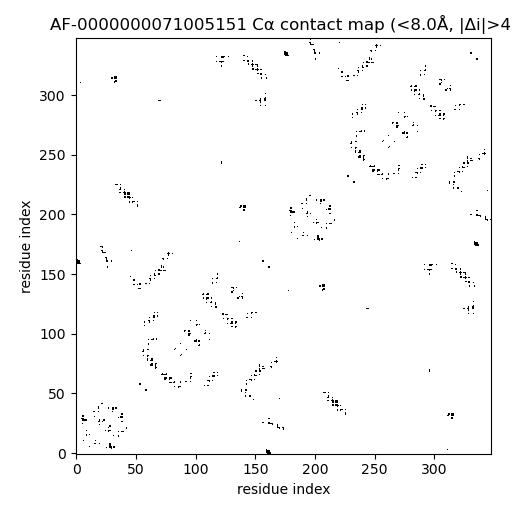2 C CA . PRO B 1 5 ? 19.453 10.438 4.77 1 97.25 5 PRO B CA 1
ATOM 1383 C C . PRO B 1 5 ? 18.719 9.242 5.387 1 97.25 5 PRO B C 1
ATOM 1385 O O . PRO B 1 5 ? 17.703 9.414 6.059 1 97.25 5 PRO B O 1
ATOM 1388 N N . LEU B 1 6 ? 19.281 8.086 5.172 1 98.44 6 LEU B N 1
ATOM 1389 C CA . LEU B 1 6 ? 18.734 6.891 5.797 1 98.44 6 LEU B CA 1
ATOM 1390 C C . LEU B 1 6 ? 19.188 6.777 7.25 1 98.44 6 LEU B C 1
ATOM 1392 O O . LEU B 1 6 ? 20.219 7.336 7.625 1 98.44 6 LEU B O 1
ATOM 1396 N N . THR B 1 7 ? 18.406 6.094 8.047 1 98.44 7 THR B N 1
ATOM 1397 C CA . THR B 1 7 ? 18.781 5.852 9.43 1 98.44 7 THR B CA 1
ATOM 1398 C C . THR B 1 7 ? 20.109 5.113 9.508 1 98.44 7 THR B C 1
ATOM 1400 O O . THR B 1 7 ? 20.312 4.113 8.82 1 98.44 7 THR B O 1
ATOM 1403 N N . ASP B 1 8 ? 21.016 5.645 10.266 1 98.12 8 ASP B N 1
ATOM 1404 C CA . ASP B 1 8 ? 22.266 4.961 10.562 1 98.12 8 ASP B CA 1
ATOM 1405 C C . ASP B 1 8 ? 22.094 3.951 11.695 1 98.12 8 ASP B C 1
ATOM 1407 O O . ASP B 1 8 ? 21.906 4.332 12.852 1 98.12 8 ASP B O 1
ATOM 1411 N N . ILE B 1 9 ? 22.219 2.756 11.391 1 97.75 9 ILE B N 1
ATOM 1412 C CA . ILE B 1 9 ? 21.938 1.688 12.344 1 97.75 9 ILE B CA 1
ATOM 1413 C C . ILE B 1 9 ? 22.984 1.689 13.445 1 97.75 9 ILE B C 1
ATOM 1415 O O . ILE B 1 9 ? 22.688 1.366 14.602 1 97.75 9 ILE B O 1
ATOM 1419 N N . ALA B 1 10 ? 24.141 2.09 13.18 1 97.69 10 ALA B N 1
ATOM 1420 C CA . ALA B 1 10 ? 25.219 2.121 14.156 1 97.69 10 ALA B CA 1
ATOM 1421 C C . ALA B 1 10 ? 24.906 3.074 15.305 1 97.69 10 ALA B C 1
ATOM 1423 O O . ALA B 1 10 ? 25.391 2.893 16.422 1 97.69 10 ALA B O 1
ATOM 1424 N N . THR B 1 11 ? 24.094 4.051 15.07 1 97.56 11 THR B N 1
ATOM 1425 C CA . THR B 1 11 ? 23.781 5.051 16.094 1 97.56 11 THR B CA 1
ATOM 1426 C C . THR B 1 11 ? 22.297 5.035 16.422 1 97.56 11 THR B C 1
ATOM 1428 O O . THR B 1 11 ? 21.766 6 16.984 1 97.56 11 THR B O 1
ATOM 1431 N N . SER B 1 12 ? 21.641 4.027 15.93 1 97.62 12 SER B N 1
ATOM 1432 C CA . SER B 1 12 ? 20.203 3.934 16.156 1 97.62 12 SER B CA 1
ATOM 1433 C C . SER B 1 12 ? 19.875 3.41 17.547 1 97.62 12 SER B C 1
ATOM 1435 O O . SER B 1 12 ? 20.781 2.963 18.266 1 97.62 12 SER B O 1
ATOM 1437 N N . THR B 1 13 ? 18.656 3.553 17.984 1 98.31 13 THR B N 1
ATOM 1438 C CA . THR B 1 13 ? 18.188 3.01 19.25 1 98.31 13 THR B CA 1
ATOM 1439 C C . THR B 1 13 ? 18.125 1.486 19.203 1 98.31 13 THR B C 1
ATOM 1441 O O . THR B 1 13 ? 18.125 0.897 18.109 1 98.31 13 THR B O 1
ATOM 1444 N N . GLU B 1 14 ? 18.016 0.866 20.297 1 98.31 14 GLU B N 1
ATOM 1445 C CA . GLU B 1 14 ? 17.875 -0.585 20.375 1 98.31 14 GLU B CA 1
ATOM 1446 C C . GLU B 1 14 ? 16.609 -1.057 19.641 1 98.31 14 GLU B C 1
ATOM 1448 O O . GLU B 1 14 ? 16.625 -2.084 18.969 1 98.31 14 GLU B O 1
ATOM 1453 N N . THR B 1 15 ? 15.562 -0.333 19.812 1 98.62 15 THR B N 1
ATOM 1454 C CA . THR B 1 15 ? 14.305 -0.663 19.141 1 98.62 15 THR B CA 1
ATOM 1455 C C . THR B 1 15 ? 14.477 -0.622 17.625 1 98.62 15 THR B C 1
ATOM 1457 O O . THR B 1 15 ? 14.031 -1.533 16.922 1 98.62 15 THR B O 1
ATOM 1460 N N . GLU B 1 16 ? 15.094 0.395 17.141 1 98.56 16 GLU B N 1
ATOM 1461 C CA . GLU B 1 16 ? 15.32 0.538 15.711 1 98.56 16 GLU B CA 1
ATOM 1462 C C . GLU B 1 16 ? 16.219 -0.579 15.18 1 98.56 16 GLU B C 1
ATOM 1464 O O . GLU B 1 16 ? 15.977 -1.105 14.086 1 98.56 16 GLU B O 1
ATOM 1469 N N . GLU B 1 17 ? 17.219 -0.895 15.93 1 98.38 17 GLU B N 1
ATOM 1470 C CA . GLU B 1 17 ? 18.125 -1.974 15.523 1 98.38 17 GLU B CA 1
ATOM 1471 C C . GLU B 1 17 ? 17.375 -3.305 15.438 1 98.38 17 GLU B C 1
ATOM 1473 O O . GLU B 1 17 ? 17.609 -4.094 14.523 1 98.38 17 GLU B O 1
ATOM 1478 N N . HIS B 1 18 ? 16.562 -3.572 16.391 1 98.25 18 HIS B N 1
ATOM 1479 C CA . HIS B 1 18 ? 15.766 -4.801 16.391 1 98.25 18 HIS B CA 1
ATOM 1480 C C . HIS B 1 18 ? 14.883 -4.887 15.156 1 98.25 18 HIS B C 1
ATOM 1482 O O . HIS B 1 18 ? 14.781 -5.945 14.531 1 98.25 18 HIS B O 1
ATOM 1488 N N . ILE B 1 19 ? 14.273 -3.793 14.836 1 98.44 19 ILE B N 1
ATOM 1489 C CA . ILE B 1 19 ? 13.398 -3.75 13.672 1 98.44 19 ILE B CA 1
ATOM 1490 C C . ILE B 1 19 ? 14.219 -3.934 12.398 1 98.44 19 ILE B C 1
ATOM 1492 O O . ILE B 1 19 ? 13.82 -4.676 11.5 1 98.44 19 ILE B O 1
ATOM 1496 N N . TYR B 1 20 ? 15.352 -3.256 12.32 1 98.25 20 TYR B N 1
ATOM 1497 C CA . TYR B 1 20 ? 16.234 -3.379 11.164 1 98.25 20 TYR B CA 1
ATOM 1498 C C . TYR B 1 20 ? 16.625 -4.832 10.93 1 98.25 20 TYR B C 1
ATOM 1500 O O . TYR B 1 20 ? 16.672 -5.293 9.789 1 98.25 20 TYR B O 1
ATOM 1508 N N . LYS B 1 21 ? 16.828 -5.613 11.945 1 97.31 21 LYS B N 1
ATOM 1509 C CA . LYS B 1 21 ? 17.312 -6.992 11.859 1 97.31 21 LYS B CA 1
ATOM 1510 C C . LYS B 1 21 ? 16.219 -7.906 11.289 1 97.31 21 LYS B C 1
ATOM 1512 O O . LYS B 1 21 ? 16.516 -9 10.797 1 97.31 21 LYS B O 1
ATOM 1517 N N . ARG B 1 22 ? 14.977 -7.492 11.391 1 97.25 22 ARG B N 1
ATOM 1518 C CA . ARG B 1 22 ? 13.898 -8.289 10.812 1 97.25 22 ARG B CA 1
ATOM 1519 C C . ARG B 1 22 ? 14.047 -8.398 9.297 1 97.25 22 ARG B C 1
ATOM 1521 O O . ARG B 1 22 ? 13.617 -9.383 8.695 1 97.25 22 ARG B O 1
ATOM 1528 N N . PHE B 1 23 ? 14.578 -7.398 8.672 1 97.69 23 PHE B N 1
ATOM 1529 C CA . PHE B 1 23 ? 14.836 -7.328 7.242 1 97.69 23 PHE B CA 1
ATOM 1530 C C . PHE B 1 23 ? 15.93 -6.301 6.938 1 97.69 23 PHE B C 1
ATOM 1532 O O . PHE B 1 23 ? 15.633 -5.191 6.488 1 97.69 23 PHE B O 1
ATOM 1539 N N . PRO B 1 24 ? 17.188 -6.625 7.156 1 97.56 24 PRO B N 1
ATOM 1540 C CA . PRO B 1 24 ? 18.297 -5.68 7.066 1 97.56 24 PRO B CA 1
ATOM 1541 C C . PRO B 1 24 ? 18.531 -5.18 5.641 1 97.56 24 PRO B C 1
ATOM 1543 O O . PRO B 1 24 ? 19.141 -5.879 4.832 1 97.56 24 PRO B O 1
ATOM 1546 N N . SER B 1 25 ? 18.031 -4.016 5.359 1 98 25 SER B N 1
ATOM 1547 C CA . SER B 1 25 ? 18.047 -3.439 4.02 1 98 25 SER B CA 1
ATOM 1548 C C . SER B 1 25 ? 18 -1.917 4.07 1 98 25 SER B C 1
ATOM 1550 O O . SER B 1 25 ? 17.672 -1.337 5.109 1 98 25 SER B O 1
ATOM 1552 N N . ASN B 1 26 ? 18.312 -1.281 2.992 1 98.25 26 ASN B N 1
ATOM 1553 C CA . ASN B 1 26 ? 18.156 0.165 2.877 1 98.25 26 ASN B CA 1
ATOM 1554 C C . ASN B 1 26 ? 16.688 0.577 2.93 1 98.25 26 ASN B C 1
ATOM 1556 O O . ASN B 1 26 ? 16.359 1.664 3.406 1 98.25 26 ASN B O 1
ATOM 1560 N N . LEU B 1 27 ? 15.758 -0.347 2.482 1 98.56 27 LEU B N 1
ATOM 1561 C CA . LEU B 1 27 ? 14.328 -0.099 2.631 1 98.56 27 LEU B CA 1
ATOM 1562 C C . LEU B 1 27 ? 13.969 0.144 4.094 1 98.56 27 LEU B C 1
ATOM 1564 O O . LEU B 1 27 ? 13.312 1.138 4.418 1 98.56 27 LEU B O 1
ATOM 1568 N N . VAL B 1 28 ? 14.469 -0.72 4.953 1 98.69 28 VAL B N 1
ATOM 1569 C CA . VAL B 1 28 ? 14.086 -0.615 6.355 1 98.69 28 VAL B CA 1
ATOM 1570 C C . VAL B 1 28 ? 14.75 0.612 6.98 1 98.69 28 VAL B C 1
ATOM 1572 O O . VAL B 1 28 ? 14.156 1.283 7.828 1 98.69 28 VAL B O 1
ATOM 1575 N N . ARG B 1 29 ? 16 0.92 6.562 1 98.75 29 ARG B N 1
ATOM 1576 C CA . ARG B 1 29 ? 16.625 2.15 7.031 1 98.75 29 ARG B CA 1
ATOM 1577 C C . ARG B 1 29 ? 15.812 3.373 6.629 1 98.75 29 ARG B C 1
ATOM 1579 O O . ARG B 1 29 ? 15.758 4.359 7.367 1 98.75 29 ARG B O 1
ATOM 1586 N N . GLY B 1 30 ? 15.219 3.357 5.434 1 98.81 30 GLY B N 1
ATOM 1587 C CA . GLY B 1 30 ? 14.32 4.414 5.004 1 98.81 30 GLY B CA 1
ATOM 1588 C C . GLY B 1 30 ? 13.031 4.461 5.801 1 98.81 30 GLY B C 1
ATOM 1589 O O . GLY B 1 30 ? 12.578 5.535 6.203 1 98.81 30 GLY B O 1
ATOM 1590 N N . LEU B 1 31 ? 12.469 3.264 6.02 1 98.88 31 LEU B N 1
ATOM 1591 C CA . LEU B 1 31 ? 11.227 3.176 6.773 1 98.88 31 LEU B CA 1
ATOM 1592 C C . LEU B 1 31 ? 11.406 3.725 8.188 1 98.88 31 LEU B C 1
ATOM 1594 O O . LEU B 1 31 ? 10.492 4.348 8.734 1 98.88 31 LEU B O 1
ATOM 1598 N N . LEU B 1 32 ? 12.555 3.529 8.719 1 98.81 32 LEU B N 1
ATOM 1599 C CA . LEU B 1 32 ? 12.844 3.963 10.078 1 98.81 32 LEU B CA 1
ATOM 1600 C C . LEU B 1 32 ? 12.945 5.484 10.156 1 98.81 32 LEU B C 1
ATOM 1602 O O . LEU B 1 32 ? 12.984 6.051 11.25 1 98.81 32 LEU B O 1
ATOM 1606 N N . ARG B 1 33 ? 12.93 6.176 9.008 1 98.56 33 ARG B N 1
ATOM 1607 C CA . ARG B 1 33 ? 12.875 7.637 9.008 1 98.56 33 ARG B CA 1
ATOM 1608 C C . ARG B 1 33 ? 11.469 8.133 9.32 1 98.56 33 ARG B C 1
ATOM 1610 O O . ARG B 1 33 ? 11.266 9.312 9.602 1 98.56 33 ARG B O 1
ATOM 1617 N N . THR B 1 34 ? 10.438 7.258 9.297 1 98.75 34 THR B N 1
ATOM 1618 C CA . THR B 1 34 ? 9.094 7.578 9.773 1 98.75 34 THR B CA 1
ATOM 1619 C C . THR B 1 34 ? 9.008 7.414 11.289 1 98.75 34 THR B C 1
ATOM 1621 O O . THR B 1 34 ? 9.469 8.273 12.039 1 98.75 34 THR B O 1
ATOM 1624 N N . THR B 1 35 ? 8.609 6.242 11.789 1 98.75 35 THR B N 1
ATOM 1625 C CA . THR B 1 35 ? 8.688 5.812 13.18 1 98.75 35 THR B CA 1
ATOM 1626 C C . THR B 1 35 ? 8.969 4.316 13.273 1 98.75 35 THR B C 1
ATOM 1628 O O . THR B 1 35 ? 8.688 3.568 12.328 1 98.75 35 THR B O 1
ATOM 1631 N N . PRO B 1 36 ? 9.531 3.9 14.391 1 98.69 36 PRO B N 1
ATOM 1632 C CA . PRO B 1 36 ? 9.719 2.457 14.57 1 98.69 36 PRO B CA 1
ATOM 1633 C C . PRO B 1 36 ? 8.414 1.674 14.438 1 98.69 36 PRO B C 1
ATOM 1635 O O . PRO B 1 36 ? 8.406 0.567 13.891 1 98.69 36 PRO B O 1
ATOM 1638 N N . GLU B 1 37 ? 7.332 2.213 14.883 1 98.69 37 GLU B N 1
ATOM 1639 C CA . GLU B 1 37 ? 6.035 1.547 14.828 1 98.69 37 GLU B CA 1
ATOM 1640 C C . GLU B 1 37 ? 5.566 1.366 13.391 1 98.69 37 GLU B C 1
ATOM 1642 O O . GLU B 1 37 ? 5.031 0.313 13.031 1 98.69 37 GLU B O 1
ATOM 1647 N N . ILE B 1 38 ? 5.785 2.361 12.57 1 98.94 38 ILE B N 1
ATOM 1648 C CA . ILE B 1 38 ? 5.391 2.289 11.164 1 98.94 38 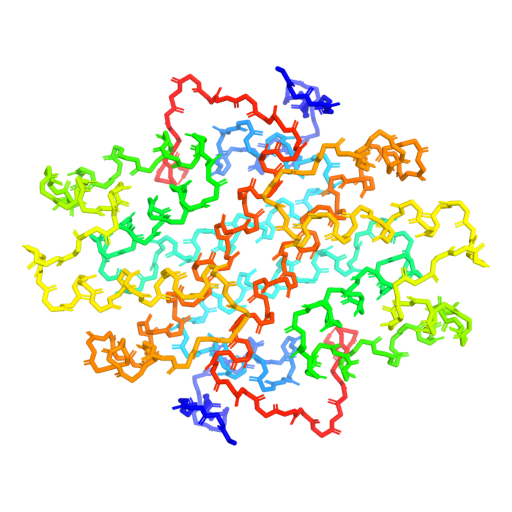ILE B CA 1
ATOM 1649 C C . ILE B 1 38 ? 6.258 1.263 10.438 1 98.94 38 ILE B C 1
ATOM 1651 O O . ILE B 1 38 ? 5.742 0.422 9.695 1 98.94 38 ILE B O 1
ATOM 1655 N N . ALA B 1 39 ? 7.566 1.345 10.68 1 98.94 39 ALA B N 1
ATOM 1656 C CA . ALA B 1 39 ? 8.461 0.369 10.062 1 98.94 39 ALA B CA 1
ATOM 1657 C C . ALA B 1 39 ? 8.078 -1.054 10.453 1 98.94 39 ALA B C 1
ATOM 1659 O O . ALA B 1 39 ? 8.039 -1.948 9.602 1 98.94 39 ALA B O 1
ATOM 1660 N N . ASN B 1 40 ? 7.785 -1.224 11.711 1 98.75 40 ASN B N 1
ATOM 1661 C CA . ASN B 1 40 ? 7.402 -2.541 12.203 1 98.75 40 ASN B CA 1
ATOM 1662 C C . ASN B 1 40 ? 6.094 -3.016 11.57 1 98.75 40 ASN B C 1
ATOM 1664 O O . ASN B 1 40 ? 5.977 -4.18 11.18 1 98.75 40 ASN B O 1
ATOM 1668 N N . GLY B 1 41 ? 5.098 -2.186 11.508 1 98.81 41 GLY B N 1
ATOM 1669 C CA . GLY B 1 41 ? 3.836 -2.516 10.875 1 98.81 41 GLY B CA 1
ATOM 1670 C C . GLY B 1 41 ? 3.98 -2.859 9.406 1 98.81 41 GLY B C 1
ATOM 1671 O O . GLY B 1 41 ? 3.346 -3.795 8.914 1 98.81 41 GLY B O 1
ATOM 1672 N N . TYR B 1 42 ? 4.797 -2.072 8.695 1 98.94 42 TYR B N 1
ATOM 1673 C CA . TYR B 1 42 ? 5.086 -2.371 7.297 1 98.94 42 TYR B CA 1
ATOM 1674 C C . TYR B 1 42 ? 5.656 -3.775 7.145 1 98.94 42 TYR B C 1
ATOM 1676 O O . TYR B 1 42 ? 5.234 -4.531 6.266 1 98.94 42 TYR B O 1
ATOM 1684 N N . LEU B 1 43 ? 6.621 -4.062 8 1 98.69 43 LEU B N 1
ATOM 1685 C CA . LEU B 1 43 ? 7.277 -5.363 7.922 1 98.69 43 LEU B CA 1
ATOM 1686 C C . LEU B 1 43 ? 6.309 -6.488 8.281 1 98.69 43 LEU B C 1
ATOM 1688 O O . LEU B 1 43 ? 6.398 -7.586 7.727 1 98.69 43 LEU B O 1
ATOM 1692 N N . ASP B 1 44 ? 5.391 -6.273 9.219 1 98.56 44 ASP B N 1
ATOM 1693 C CA . ASP B 1 44 ? 4.379 -7.27 9.555 1 98.56 44 ASP B CA 1
ATOM 1694 C C . ASP B 1 44 ? 3.52 -7.609 8.344 1 98.56 44 ASP B C 1
ATOM 1696 O O . ASP B 1 44 ? 3.27 -8.781 8.062 1 98.56 44 ASP B O 1
ATOM 1700 N N . LEU B 1 45 ? 3.074 -6.609 7.664 1 98.81 45 LEU B N 1
ATOM 1701 C CA . LEU B 1 45 ? 2.256 -6.84 6.48 1 98.81 45 LEU B CA 1
ATOM 1702 C C . LEU B 1 45 ? 3.068 -7.527 5.383 1 98.81 45 LEU B C 1
ATOM 1704 O O . LEU B 1 45 ? 2.594 -8.477 4.754 1 98.81 45 LEU B O 1
ATOM 1708 N N . GLY B 1 46 ? 4.312 -7.047 5.133 1 98.38 46 GLY B N 1
ATOM 1709 C CA . GLY B 1 46 ? 5.172 -7.668 4.141 1 98.38 46 GLY B CA 1
ATOM 1710 C C . GLY B 1 46 ? 5.43 -9.141 4.406 1 98.38 46 GLY B C 1
ATOM 1711 O O . GLY B 1 46 ? 5.34 -9.969 3.498 1 98.38 46 GLY B O 1
ATOM 1712 N N . LYS B 1 47 ? 5.707 -9.43 5.641 1 97.88 47 LYS B N 1
ATOM 1713 C CA . LYS B 1 47 ? 5.965 -10.812 6.02 1 97.88 47 LYS B CA 1
ATOM 1714 C C . LYS B 1 47 ? 4.719 -11.672 5.836 1 97.88 47 LYS B C 1
ATOM 1716 O O . LYS B 1 47 ? 4.809 -12.805 5.355 1 97.88 47 LYS B O 1
ATOM 1721 N N . ALA B 1 48 ? 3.553 -11.195 6.234 1 98.44 48 ALA B N 1
ATOM 1722 C CA . ALA B 1 48 ? 2.301 -11.93 6.078 1 98.44 48 ALA B CA 1
ATOM 1723 C C . ALA B 1 48 ? 2.006 -12.211 4.609 1 98.44 48 ALA B C 1
ATOM 1725 O O . ALA B 1 48 ? 1.551 -13.305 4.254 1 98.44 48 ALA B O 1
ATOM 1726 N N . LEU B 1 49 ? 2.248 -11.258 3.732 1 98.5 49 LEU B N 1
ATOM 1727 C CA . LEU B 1 49 ? 2.035 -11.43 2.299 1 98.5 49 LEU B CA 1
ATOM 1728 C C . LEU B 1 49 ? 3.004 -12.461 1.73 1 98.5 49 LEU B C 1
ATOM 1730 O O . LEU B 1 49 ? 2.625 -13.281 0.889 1 98.5 49 LEU B O 1
ATOM 1734 N N . SER B 1 50 ? 4.223 -12.438 2.232 1 97.19 50 SER B N 1
ATOM 1735 C CA . SER B 1 50 ? 5.227 -13.391 1.78 1 97.19 50 SER B CA 1
ATOM 1736 C C . SER B 1 50 ? 4.848 -14.812 2.172 1 97.19 50 SER B C 1
ATOM 1738 O O . SER B 1 50 ? 5.184 -15.773 1.466 1 97.19 50 SER B O 1
ATOM 1740 N N . GLY B 1 51 ? 4.141 -14.953 3.275 1 96.38 51 GLY B N 1
ATOM 1741 C CA . GLY B 1 51 ? 3.74 -16.266 3.77 1 96.38 51 GLY B CA 1
ATOM 1742 C C . GLY B 1 51 ? 2.33 -16.641 3.365 1 96.38 51 GLY B C 1
ATOM 1743 O O . GLY B 1 51 ? 1.771 -17.609 3.889 1 96.38 51 GLY B O 1
ATOM 1744 N N . SER B 1 52 ? 1.718 -15.891 2.475 1 97.38 52 SER B N 1
ATOM 1745 C CA . SER B 1 52 ? 0.339 -16.125 2.061 1 97.38 52 SER B CA 1
ATOM 1746 C C . SER B 1 52 ? 0.206 -17.469 1.335 1 97.38 52 SER B C 1
ATOM 1748 O O . SER B 1 52 ? 1.202 -18.031 0.885 1 97.38 52 SER B O 1
ATOM 1750 N N . PRO B 1 53 ? -1.004 -17.953 1.145 1 97.69 53 PRO B N 1
ATOM 1751 C CA . PRO B 1 53 ? -1.215 -19.219 0.445 1 97.69 53 PRO B CA 1
ATOM 1752 C C . PRO B 1 53 ? -1.127 -19.078 -1.073 1 97.69 53 PRO B C 1
ATOM 1754 O O . PRO B 1 53 ? -1.256 -20.078 -1.797 1 97.69 53 PRO B O 1
ATOM 1757 N N . LEU B 1 54 ? -0.965 -17.875 -1.597 1 97.81 54 LEU B N 1
ATOM 1758 C CA . LEU B 1 54 ? -0.72 -17.703 -3.025 1 97.81 54 LEU B CA 1
ATOM 1759 C C . LEU B 1 54 ? 0.49 -18.516 -3.469 1 97.81 54 LEU B C 1
ATOM 1761 O O . LEU B 1 54 ? 1.534 -18.484 -2.812 1 97.81 54 LEU B O 1
ATOM 1765 N N . PRO B 1 55 ? 0.311 -19.328 -4.527 1 98.31 55 PRO B N 1
ATOM 1766 C CA . PRO B 1 55 ? 1.495 -20.031 -5.008 1 98.31 55 PRO B CA 1
ATOM 1767 C C . PRO B 1 55 ? 2.709 -19.125 -5.172 1 98.31 55 PRO B C 1
ATOM 1769 O O . PRO B 1 55 ? 2.604 -18.047 -5.773 1 98.31 55 PRO B O 1
ATOM 1772 N N . PRO B 1 56 ? 3.861 -19.562 -4.617 1 98.25 56 PRO B N 1
ATOM 1773 C CA . PRO B 1 56 ? 5.043 -18.688 -4.621 1 98.25 56 PRO B CA 1
ATOM 1774 C C . PRO B 1 56 ? 5.402 -18.188 -6.02 1 98.25 56 PRO B C 1
ATOM 1776 O O . PRO B 1 56 ? 5.816 -17.047 -6.184 1 98.25 56 PRO B O 1
ATOM 1779 N N . LYS B 1 57 ? 5.266 -19.078 -6.988 1 98.56 57 LYS B N 1
ATOM 1780 C CA . LYS B 1 57 ? 5.562 -18.688 -8.359 1 98.56 57 LYS B CA 1
ATOM 1781 C C . LYS B 1 57 ? 4.688 -17.516 -8.805 1 98.56 57 LYS B C 1
ATOM 1783 O O . LYS B 1 57 ? 5.188 -16.531 -9.367 1 98.56 57 LYS B O 1
ATOM 1788 N N . LEU B 1 58 ? 3.387 -17.531 -8.531 1 98.75 58 LEU B N 1
ATOM 1789 C CA . LEU B 1 58 ? 2.463 -16.469 -8.906 1 98.75 58 LEU B CA 1
ATOM 1790 C C . LEU B 1 58 ? 2.754 -15.188 -8.125 1 98.75 58 LEU B C 1
ATOM 1792 O O . LEU B 1 58 ? 2.711 -14.094 -8.68 1 98.75 58 LEU B O 1
ATOM 1796 N N . ARG B 1 59 ? 3.047 -15.359 -6.859 1 98.81 59 ARG B N 1
ATOM 1797 C CA . ARG B 1 59 ? 3.346 -14.219 -6 1 98.81 59 ARG B CA 1
ATOM 1798 C C . ARG B 1 59 ? 4.535 -13.43 -6.535 1 98.81 59 ARG B C 1
ATOM 1800 O O . ARG B 1 59 ? 4.461 -12.203 -6.676 1 98.81 59 ARG B O 1
ATOM 1807 N N . GLU B 1 60 ? 5.598 -14.125 -6.852 1 98.69 60 GLU B N 1
ATOM 1808 C CA . GLU B 1 60 ? 6.809 -13.445 -7.289 1 98.69 60 GLU B CA 1
ATOM 1809 C C . GLU B 1 60 ? 6.637 -12.852 -8.688 1 98.69 60 GLU B C 1
ATOM 1811 O O . GLU B 1 60 ? 7.188 -11.797 -8.992 1 98.69 60 GLU B O 1
ATOM 1816 N N . MET B 1 61 ? 5.891 -13.562 -9.547 1 98.88 61 MET B N 1
ATOM 1817 C CA . MET B 1 61 ? 5.594 -12.992 -10.859 1 98.88 61 MET B CA 1
ATOM 1818 C C . MET B 1 61 ? 4.824 -11.68 -10.711 1 98.88 61 MET B C 1
ATOM 1820 O O . MET B 1 61 ? 5.117 -10.703 -11.406 1 98.88 61 MET B O 1
ATOM 1824 N N . ALA B 1 62 ? 3.82 -11.617 -9.828 1 98.94 62 ALA B N 1
ATOM 1825 C CA . ALA B 1 62 ? 3.043 -10.406 -9.586 1 98.94 62 ALA B CA 1
ATOM 1826 C C . ALA B 1 62 ? 3.932 -9.273 -9.078 1 98.94 62 ALA B C 1
ATOM 1828 O O . ALA B 1 62 ? 3.846 -8.148 -9.562 1 98.94 62 ALA B O 1
ATOM 1829 N N . ILE B 1 63 ? 4.785 -9.617 -8.109 1 98.88 63 ILE B N 1
ATOM 1830 C CA . ILE B 1 63 ? 5.668 -8.625 -7.512 1 98.88 63 ILE B CA 1
ATOM 1831 C C . ILE B 1 63 ? 6.602 -8.055 -8.578 1 98.88 63 ILE B C 1
ATOM 1833 O O . ILE B 1 63 ? 6.777 -6.836 -8.672 1 98.88 63 ILE B O 1
ATOM 1837 N N . LEU B 1 64 ? 7.211 -8.891 -9.391 1 98.88 64 LEU B N 1
ATOM 1838 C CA . LEU B 1 64 ? 8.109 -8.453 -10.453 1 98.88 64 LEU B CA 1
ATOM 1839 C C . LEU B 1 64 ? 7.367 -7.574 -11.461 1 98.88 64 LEU B C 1
ATOM 1841 O O . LEU B 1 64 ? 7.906 -6.57 -11.93 1 98.88 64 LEU B O 1
ATOM 1845 N N . ARG B 1 65 ? 6.148 -7.965 -11.82 1 98.94 65 ARG B N 1
ATOM 1846 C CA . ARG B 1 65 ? 5.371 -7.176 -12.773 1 98.94 65 ARG B CA 1
ATOM 1847 C C . ARG B 1 65 ? 5.078 -5.785 -12.227 1 98.94 65 ARG B C 1
ATOM 1849 O O . ARG B 1 65 ? 5.184 -4.793 -12.945 1 98.94 65 ARG B O 1
ATOM 1856 N N . VAL B 1 66 ? 4.711 -5.719 -10.945 1 98.94 66 VAL B N 1
ATOM 1857 C CA . VAL B 1 66 ? 4.512 -4.414 -10.32 1 98.94 66 VAL B CA 1
ATOM 1858 C C . VAL B 1 66 ? 5.805 -3.604 -10.398 1 98.94 66 VAL B C 1
ATOM 1860 O O . VAL B 1 66 ? 5.773 -2.408 -10.703 1 98.94 66 VAL B O 1
ATOM 1863 N N . GLY B 1 67 ? 6.965 -4.277 -10.062 1 98.81 67 GLY B N 1
ATOM 1864 C CA . GLY B 1 67 ? 8.25 -3.604 -10.164 1 98.81 67 GLY B CA 1
ATOM 1865 C C . GLY B 1 67 ? 8.516 -3.027 -11.539 1 98.81 67 GLY B C 1
ATOM 1866 O O . GLY B 1 67 ? 9 -1.9 -11.664 1 98.81 67 GLY B O 1
ATOM 1867 N N . VAL B 1 68 ? 8.188 -3.752 -12.562 1 98.88 68 VAL B N 1
ATOM 1868 C CA . VAL B 1 68 ? 8.367 -3.303 -13.938 1 98.88 68 VAL B CA 1
ATOM 1869 C C . VAL B 1 68 ? 7.457 -2.104 -14.211 1 98.88 68 VAL B C 1
ATOM 1871 O O . VAL B 1 68 ? 7.914 -1.075 -14.719 1 98.88 68 VAL B O 1
ATOM 1874 N N . LEU B 1 69 ? 6.168 -2.195 -13.859 1 98.88 69 LEU B N 1
ATOM 1875 C CA . LEU B 1 69 ? 5.16 -1.198 -14.195 1 98.88 69 LEU B CA 1
ATOM 1876 C C . LEU B 1 69 ? 5.402 0.099 -13.43 1 98.88 69 LEU B C 1
ATOM 1878 O O . LEU B 1 69 ? 5.035 1.179 -13.898 1 98.88 69 LEU B O 1
ATOM 1882 N N . THR B 1 70 ? 6.062 -0.031 -12.273 1 98.62 70 THR B N 1
ATOM 1883 C CA . THR B 1 70 ? 6.32 1.144 -11.445 1 98.62 70 THR B CA 1
ATOM 1884 C C . THR B 1 70 ? 7.77 1.595 -11.586 1 98.62 70 THR B C 1
ATOM 1886 O O . THR B 1 70 ? 8.227 2.477 -10.852 1 98.62 70 THR B O 1
ATOM 1889 N N . HIS B 1 71 ? 8.547 0.985 -12.469 1 98 71 HIS B N 1
ATOM 1890 C CA . HIS B 1 71 ? 9.938 1.335 -12.734 1 98 71 HIS B CA 1
ATOM 1891 C C . HIS B 1 71 ? 10.766 1.328 -11.453 1 98 71 HIS B C 1
ATOM 1893 O O . HIS B 1 71 ? 11.43 2.316 -11.133 1 98 71 HIS B O 1
ATOM 1899 N N . SER B 1 72 ? 10.688 0.245 -10.758 1 98.19 72 SER B N 1
ATOM 1900 C CA . SER B 1 72 ? 11.398 0.107 -9.492 1 98.19 72 SER B CA 1
ATOM 1901 C C . SER B 1 72 ? 12.523 -0.912 -9.602 1 98.19 72 SER B C 1
ATOM 1903 O O . SER B 1 72 ? 12.32 -2.102 -9.344 1 98.19 72 SER B O 1
ATOM 1905 N N . PRO B 1 73 ? 13.758 -0.488 -9.883 1 97.81 73 PRO B N 1
ATOM 1906 C CA . PRO B 1 73 ? 14.883 -1.427 -9.914 1 97.81 73 PRO B CA 1
ATOM 1907 C C . PRO B 1 73 ? 15.125 -2.1 -8.57 1 97.81 73 PRO B C 1
ATOM 1909 O O . PRO B 1 73 ? 15.594 -3.24 -8.516 1 97.81 73 PRO B O 1
ATOM 1912 N N . TYR B 1 74 ? 14.773 -1.441 -7.48 1 97.88 74 TYR B N 1
ATOM 1913 C CA . TYR B 1 74 ? 14.945 -2.002 -6.145 1 97.88 74 TYR B CA 1
ATOM 1914 C C . TYR B 1 74 ? 14.109 -3.262 -5.973 1 97.88 74 TYR B C 1
ATOM 1916 O O . TYR B 1 74 ? 14.609 -4.289 -5.508 1 97.88 74 TYR B O 1
ATOM 1924 N N . GLU B 1 75 ? 12.82 -3.17 -6.34 1 97.88 75 GLU B N 1
ATOM 1925 C CA . GLU B 1 75 ? 11.945 -4.328 -6.211 1 97.88 75 GLU B CA 1
ATOM 1926 C C . GLU B 1 75 ? 12.406 -5.473 -7.113 1 97.88 75 GLU B C 1
ATOM 1928 O O . GLU B 1 75 ? 12.344 -6.641 -6.727 1 97.88 75 GLU B O 1
ATOM 1933 N N . TRP B 1 76 ? 12.852 -5.082 -8.281 1 97.69 76 TRP B N 1
ATOM 1934 C CA . TRP B 1 76 ? 13.344 -6.121 -9.188 1 97.69 76 TRP B CA 1
ATOM 1935 C C . TRP B 1 76 ? 14.547 -6.84 -8.586 1 97.69 76 TRP B C 1
ATOM 1937 O O . TRP B 1 76 ? 14.586 -8.07 -8.547 1 97.69 76 TRP B O 1
ATOM 1947 N N . MET B 1 77 ? 15.477 -6.09 -8.102 1 97.38 77 MET B N 1
ATOM 1948 C CA . MET B 1 77 ? 16.688 -6.645 -7.516 1 97.38 77 MET B CA 1
ATOM 1949 C C . MET B 1 77 ? 16.359 -7.531 -6.32 1 97.38 77 MET B C 1
ATOM 1951 O O . MET B 1 77 ? 16.938 -8.609 -6.164 1 97.38 77 MET B O 1
ATOM 1955 N N . GLN B 1 78 ? 15.445 -7.18 -5.531 1 97.56 78 GLN B N 1
ATOM 1956 C CA . GLN B 1 78 ? 15.102 -7.91 -4.316 1 97.56 78 GLN B CA 1
ATOM 1957 C C . GLN B 1 78 ? 14.367 -9.203 -4.645 1 97.56 78 GLN B C 1
ATOM 1959 O O . GLN B 1 78 ? 14.43 -10.172 -3.877 1 97.56 78 GLN B O 1
ATOM 1964 N N . HIS B 1 79 ? 13.703 -9.32 -5.848 1 98.19 79 HIS B N 1
ATOM 1965 C CA . HIS B 1 79 ? 12.727 -10.391 -5.98 1 98.19 79 HIS B CA 1
ATOM 1966 C C . HIS B 1 79 ? 13.086 -11.328 -7.133 1 98.19 79 HIS B C 1
ATOM 1968 O O . HIS B 1 79 ? 12.578 -12.453 -7.203 1 98.19 79 HIS B O 1
ATOM 1974 N N . ILE B 1 80 ? 13.984 -10.898 -8.047 1 97.81 80 ILE B N 1
ATOM 1975 C CA . ILE B 1 80 ? 14.258 -11.703 -9.234 1 97.81 80 ILE B CA 1
ATOM 1976 C C . ILE B 1 80 ? 14.938 -13.008 -8.82 1 97.81 80 ILE B C 1
ATOM 1978 O O . ILE B 1 80 ? 14.672 -14.062 -9.406 1 97.81 80 ILE B O 1
ATOM 1982 N N . GLY B 1 81 ? 15.836 -13 -7.855 1 96.75 81 GLY B N 1
ATOM 1983 C CA . GLY B 1 81 ? 16.453 -14.211 -7.355 1 96.75 81 GLY B CA 1
ATOM 1984 C C . GLY B 1 81 ? 15.477 -15.156 -6.691 1 96.75 81 GLY B C 1
ATOM 1985 O O . GLY B 1 81 ? 15.547 -16.375 -6.875 1 96.75 81 GLY B O 1
ATOM 1986 N N . ILE B 1 82 ? 14.555 -14.641 -5.875 1 96.94 82 ILE B N 1
ATOM 1987 C CA . ILE B 1 82 ? 13.5 -15.43 -5.246 1 96.94 82 ILE B CA 1
ATOM 1988 C C . ILE B 1 82 ? 12.633 -16.078 -6.324 1 96.94 82 ILE B C 1
ATOM 1990 O O . ILE B 1 82 ? 12.289 -17.266 -6.223 1 96.94 82 ILE B O 1
ATOM 1994 N N . ALA B 1 83 ? 12.273 -15.258 -7.355 1 97.81 83 ALA B N 1
ATOM 1995 C CA . ALA B 1 83 ? 11.453 -15.75 -8.453 1 97.81 83 ALA B CA 1
ATOM 1996 C C . ALA B 1 83 ? 12.086 -16.969 -9.109 1 97.81 83 ALA B C 1
ATOM 1998 O O . ALA B 1 83 ? 11.406 -17.953 -9.391 1 97.81 83 ALA B O 1
ATOM 1999 N N . LYS B 1 84 ? 13.352 -16.891 -9.367 1 96.94 84 LYS B N 1
ATOM 2000 C CA . LYS B 1 84 ? 14.062 -18 -9.984 1 96.94 84 LYS B CA 1
ATOM 2001 C C . LYS B 1 84 ? 14.031 -19.234 -9.086 1 96.94 84 LYS B C 1
ATOM 2003 O O . LYS B 1 84 ? 13.852 -20.359 -9.57 1 96.94 84 LYS B O 1
ATOM 2008 N N . LEU B 1 85 ? 14.125 -19.062 -7.809 1 96.5 85 LEU B N 1
ATOM 2009 C CA . LEU B 1 85 ? 14.148 -20.156 -6.844 1 96.5 85 LEU B CA 1
ATOM 2010 C C . LEU B 1 85 ? 12.797 -20.875 -6.801 1 96.5 85 LEU B C 1
ATOM 2012 O O . LEU B 1 85 ? 12.727 -22.078 -6.527 1 96.5 85 LEU B O 1
ATOM 2016 N N . VAL B 1 86 ? 11.766 -20.156 -7.137 1 97.12 86 VAL B N 1
ATOM 2017 C CA . VAL B 1 86 ? 10.438 -20.75 -7.082 1 97.12 86 VAL B CA 1
ATOM 2018 C C . VAL B 1 86 ? 9.938 -21.062 -8.492 1 97.12 86 VAL B C 1
ATOM 2020 O O . VAL B 1 86 ? 8.734 -21.047 -8.75 1 97.12 86 VAL B O 1
ATOM 2023 N N . HIS B 1 87 ? 10.812 -21.062 -9.445 1 97.06 87 HIS B N 1
ATOM 2024 C CA . HIS B 1 87 ? 10.617 -21.672 -10.758 1 97.06 87 HIS B CA 1
ATOM 2025 C C . HIS B 1 87 ? 9.93 -20.703 -11.719 1 97.06 87 HIS B C 1
ATOM 2027 O O . HIS B 1 87 ? 9.164 -21.125 -12.594 1 97.06 87 HIS B O 1
ATOM 2033 N N . VAL B 1 88 ? 10.141 -19.5 -11.492 1 98.31 88 VAL B N 1
ATOM 2034 C CA . VAL B 1 88 ? 9.859 -18.531 -12.555 1 98.31 88 VAL B CA 1
ATOM 2035 C C . VAL B 1 88 ? 10.969 -18.578 -13.602 1 98.31 88 VAL B C 1
ATOM 2037 O O . VAL B 1 88 ? 12.039 -18 -13.406 1 98.31 88 VAL B O 1
ATOM 2040 N N . GLY B 1 89 ? 10.68 -19.125 -14.703 1 97.69 89 GLY B N 1
ATOM 2041 C CA . GLY B 1 89 ? 11.688 -19.359 -15.727 1 97.69 89 GLY B CA 1
ATOM 2042 C C . GLY B 1 89 ? 11.852 -18.188 -16.688 1 97.69 89 GLY B C 1
ATOM 2043 O O . GLY B 1 89 ? 11.227 -17.141 -16.5 1 97.69 89 GLY B O 1
ATOM 2044 N N . ASP B 1 90 ? 12.672 -18.406 -17.641 1 96.81 90 ASP B N 1
ATOM 2045 C CA . ASP B 1 90 ? 13.016 -17.344 -18.578 1 96.81 90 ASP B CA 1
ATOM 2046 C C . ASP B 1 90 ? 11.781 -16.875 -19.344 1 96.81 90 ASP B C 1
ATOM 2048 O O . ASP B 1 90 ? 11.617 -15.672 -19.578 1 96.81 90 ASP B O 1
ATOM 2052 N N . LYS B 1 91 ? 11.055 -17.781 -19.75 1 97.12 91 LYS B N 1
ATOM 2053 C CA . LYS B 1 91 ? 9.844 -17.422 -20.484 1 97.12 91 LYS B CA 1
ATOM 2054 C C . LYS B 1 91 ? 8.938 -16.516 -19.656 1 97.12 91 LYS B C 1
ATOM 2056 O O . LYS B 1 91 ? 8.383 -15.547 -20.172 1 97.12 91 LYS B O 1
ATOM 2061 N N . GLU B 1 92 ? 8.727 -16.875 -18.391 1 98.44 92 GLU B N 1
ATOM 2062 C CA . GLU B 1 92 ? 7.902 -16.078 -17.5 1 98.44 92 GLU B CA 1
ATOM 2063 C C . GLU B 1 92 ? 8.531 -14.703 -17.25 1 98.44 92 GLU B C 1
ATOM 2065 O O . GLU B 1 92 ? 7.824 -13.688 -17.203 1 98.44 92 GLU B O 1
ATOM 2070 N N . VAL B 1 93 ? 9.812 -14.703 -17.094 1 98.56 93 VAL B N 1
ATOM 2071 C CA . VAL B 1 93 ? 10.516 -13.445 -16.844 1 98.56 93 VAL B CA 1
ATOM 2072 C C . VAL B 1 93 ? 10.359 -12.523 -18.047 1 98.56 93 VAL B C 1
ATOM 2074 O O . VAL B 1 93 ? 10.125 -11.32 -17.906 1 98.56 93 VAL B O 1
ATOM 2077 N N . ILE B 1 94 ? 10.508 -13.023 -19.234 1 98.44 94 ILE B N 1
ATOM 2078 C CA . ILE B 1 94 ? 10.344 -12.25 -20.469 1 98.44 94 ILE B CA 1
ATOM 2079 C C . ILE B 1 94 ? 8.93 -11.695 -20.547 1 98.44 94 ILE B C 1
ATOM 2081 O O . ILE B 1 94 ? 8.734 -10.523 -20.875 1 98.44 94 ILE B O 1
ATOM 2085 N N . ALA B 1 95 ? 7.953 -12.508 -20.234 1 98.69 95 ALA B N 1
ATOM 2086 C CA . ALA B 1 95 ? 6.555 -12.086 -20.25 1 98.69 95 ALA B CA 1
ATOM 2087 C C . ALA B 1 95 ? 6.297 -10.977 -19.234 1 98.69 95 ALA B C 1
ATOM 2089 O O . ALA B 1 95 ? 5.613 -10 -19.531 1 98.69 95 ALA B O 1
ATOM 2090 N N . VAL B 1 96 ? 6.812 -11.125 -18.062 1 98.75 96 VAL B N 1
ATOM 2091 C CA . VAL B 1 96 ? 6.68 -10.156 -16.984 1 98.75 96 VAL B CA 1
ATOM 2092 C C . VAL B 1 96 ? 7.266 -8.812 -17.422 1 98.75 96 VAL B C 1
ATOM 2094 O O . VAL B 1 96 ? 6.691 -7.758 -17.156 1 98.75 96 VAL B O 1
ATOM 2097 N N . LYS B 1 97 ? 8.359 -8.82 -18.094 1 98.62 97 LYS B N 1
ATOM 2098 C CA . LYS B 1 97 ? 9.016 -7.598 -18.547 1 98.62 97 LYS B CA 1
ATOM 2099 C C . LYS B 1 97 ? 8.258 -6.961 -19.719 1 98.62 97 LYS B C 1
ATOM 2101 O O . LYS B 1 97 ? 8.102 -5.742 -19.766 1 98.62 97 LYS B O 1
ATOM 2106 N N . SER B 1 98 ? 7.766 -7.801 -20.625 1 98.56 98 SER B N 1
ATOM 2107 C CA . SER B 1 98 ? 7.215 -7.289 -21.875 1 98.56 98 SER B CA 1
ATOM 2108 C C . SER B 1 98 ? 5.73 -6.969 -21.734 1 98.56 98 SER B C 1
ATOM 2110 O O . SER B 1 98 ? 5.207 -6.121 -22.453 1 98.56 98 SER B O 1
ATOM 2112 N N . GLY B 1 99 ? 5 -7.723 -20.875 1 98.62 99 GLY B N 1
ATOM 2113 C CA . GLY B 1 99 ? 3.555 -7.605 -20.781 1 98.62 99 GLY B CA 1
ATOM 2114 C C . GLY B 1 99 ? 2.82 -8.453 -21.812 1 98.62 99 GLY B C 1
ATOM 2115 O O . GLY B 1 99 ? 1.622 -8.266 -22.031 1 98.62 99 GLY B O 1
ATOM 2116 N N . GLU B 1 100 ? 3.594 -9.297 -22.453 1 98.44 100 GLU B N 1
ATOM 2117 C CA . GLU B 1 100 ? 3 -10.25 -23.391 1 98.44 100 GLU B CA 1
ATOM 2118 C C . GLU B 1 100 ? 2.838 -11.625 -22.75 1 98.44 100 GLU B C 1
ATOM 2120 O O . GLU B 1 100 ? 3.822 -12.336 -22.547 1 98.44 100 GLU B O 1
ATOM 2125 N N . TYR B 1 101 ? 1.566 -12.07 -22.578 1 98.56 101 TYR B N 1
ATOM 2126 C CA . TYR B 1 101 ? 1.319 -13.211 -21.703 1 98.56 101 TYR B CA 1
ATOM 2127 C C . TYR B 1 101 ? 0.832 -14.414 -22.5 1 98.56 101 TYR B C 1
ATOM 2129 O O . TYR B 1 101 ? 0.399 -15.414 -21.922 1 98.56 101 TYR B O 1
ATOM 2137 N N . GLY B 1 102 ? 0.881 -14.352 -23.797 1 96.94 102 GLY B N 1
ATOM 2138 C CA . GLY B 1 102 ? 0.316 -15.359 -24.688 1 96.94 102 GLY B CA 1
ATOM 2139 C C . GLY B 1 102 ? 0.95 -16.719 -24.516 1 96.94 102 GLY B C 1
ATOM 2140 O O . GLY B 1 102 ? 0.326 -17.75 -24.812 1 96.94 102 GLY B O 1
ATOM 2141 N N . LYS B 1 103 ? 2.188 -16.828 -24.078 1 95.56 103 LYS B N 1
ATOM 2142 C CA . LYS B 1 103 ? 2.898 -18.109 -23.984 1 95.56 103 LYS B CA 1
ATOM 2143 C C . LYS B 1 103 ? 2.824 -18.688 -22.578 1 95.56 103 LYS B C 1
ATOM 2145 O O . LYS B 1 103 ? 3.428 -19.719 -22.297 1 95.56 103 LYS B O 1
ATOM 2150 N N . LEU B 1 104 ? 2.092 -18.016 -21.703 1 98.38 104 LEU B N 1
ATOM 2151 C CA . LEU B 1 104 ? 1.973 -18.453 -20.312 1 98.38 104 LEU B CA 1
ATOM 2152 C C . LEU B 1 104 ? 0.733 -19.328 -20.125 1 98.38 104 LEU B C 1
ATOM 2154 O O . LEU B 1 104 ? -0.1 -19.438 -21.031 1 98.38 104 LEU B O 1
ATOM 2158 N N . THR B 1 105 ? 0.694 -20.016 -18.938 1 98.38 105 THR B N 1
ATOM 2159 C CA . THR B 1 105 ? -0.523 -20.734 -18.594 1 98.38 105 THR B CA 1
ATOM 2160 C C . THR B 1 105 ? -1.692 -19.766 -18.422 1 98.38 105 THR B C 1
ATOM 2162 O O . THR B 1 105 ? -1.49 -18.578 -18.188 1 98.38 105 THR B O 1
ATOM 2165 N N . ASP B 1 106 ? -2.906 -20.25 -18.484 1 98.19 106 ASP B N 1
ATOM 2166 C CA . ASP B 1 106 ? -4.102 -19.422 -18.297 1 98.19 106 ASP B CA 1
ATOM 2167 C C . ASP B 1 106 ? -4.098 -18.75 -16.938 1 98.19 106 ASP B C 1
ATOM 2169 O O . ASP B 1 106 ? -4.48 -17.578 -16.812 1 98.19 106 ASP B O 1
ATOM 2173 N N . GLN B 1 107 ? -3.656 -19.469 -15.961 1 98.62 107 GLN B N 1
ATOM 2174 C CA . GLN B 1 107 ? -3.635 -18.938 -14.609 1 98.62 107 GLN B CA 1
ATOM 2175 C C . GLN B 1 107 ? -2.629 -17.781 -14.492 1 98.62 107 GLN B C 1
ATOM 2177 O O . GLN B 1 107 ? -2.943 -16.734 -13.938 1 98.62 107 GLN B O 1
ATOM 2182 N N . GLU B 1 108 ? -1.432 -18 -14.984 1 98.88 108 GLU B N 1
ATOM 2183 C CA . GLU B 1 108 ? -0.391 -16.984 -14.938 1 98.88 108 GLU B CA 1
ATOM 2184 C C . GLU B 1 108 ? -0.805 -15.742 -15.727 1 98.88 108 GLU B C 1
ATOM 2186 O O . GLU B 1 108 ? -0.651 -14.617 -15.242 1 98.88 108 GLU B O 1
ATOM 2191 N N . ALA B 1 109 ? -1.339 -15.945 -16.891 1 98.88 109 ALA B N 1
ATOM 2192 C CA . ALA B 1 109 ? -1.753 -14.844 -17.75 1 98.88 109 ALA B CA 1
ATOM 2193 C C . ALA B 1 109 ? -2.891 -14.047 -17.125 1 98.88 109 ALA B C 1
ATOM 2195 O O . ALA B 1 109 ? -2.879 -12.812 -17.125 1 98.88 109 ALA B O 1
ATOM 2196 N N . ALA B 1 110 ? -3.893 -14.742 -16.625 1 98.81 110 ALA B N 1
ATOM 2197 C CA . ALA B 1 110 ? -5.023 -14.086 -15.977 1 98.81 110 ALA B CA 1
ATOM 2198 C C . ALA B 1 110 ? -4.566 -13.227 -14.797 1 98.81 110 ALA B C 1
ATOM 2200 O O . ALA B 1 110 ? -5.031 -12.102 -14.625 1 98.81 110 ALA B O 1
ATOM 2201 N N . MET B 1 111 ? -3.658 -13.773 -14.031 1 98.88 111 MET B N 1
ATOM 2202 C CA . MET B 1 111 ? -3.139 -13.055 -12.867 1 98.88 111 MET B CA 1
ATOM 2203 C C . MET B 1 111 ? -2.373 -11.812 -13.297 1 98.88 111 MET B C 1
ATOM 2205 O O . MET B 1 111 ? -2.582 -10.727 -12.75 1 98.88 111 MET B O 1
ATOM 2209 N N . LEU B 1 112 ? -1.525 -11.922 -14.281 1 98.94 112 LEU B N 1
ATOM 2210 C CA . LEU B 1 112 ? -0.688 -10.797 -14.695 1 98.94 112 LEU B CA 1
ATOM 2211 C C . LEU B 1 112 ? -1.522 -9.719 -15.383 1 98.94 112 LEU B C 1
ATOM 2213 O O . LEU B 1 112 ? -1.243 -8.531 -15.234 1 98.94 112 LEU B O 1
ATOM 2217 N N . GLN B 1 113 ? -2.521 -10.094 -16.109 1 98.94 113 GLN B N 1
ATOM 2218 C CA . GLN B 1 113 ? -3.443 -9.109 -16.672 1 98.94 113 GLN B CA 1
ATOM 2219 C C . GLN B 1 113 ? -4.18 -8.352 -15.578 1 98.94 113 GLN B C 1
ATOM 2221 O O . GLN B 1 113 ? -4.41 -7.145 -15.695 1 98.94 113 GLN B O 1
ATOM 2226 N N . PHE B 1 114 ? -4.566 -9.102 -14.57 1 98.94 114 PHE B N 1
ATOM 2227 C CA . PHE B 1 114 ? -5.211 -8.492 -13.414 1 98.94 114 PHE B CA 1
ATOM 2228 C C . PHE B 1 114 ? -4.266 -7.516 -12.719 1 98.94 114 PHE B C 1
ATOM 2230 O O . PHE B 1 114 ? -4.664 -6.402 -12.367 1 98.94 114 PHE B O 1
ATOM 2237 N N . VAL B 1 115 ? -2.986 -7.906 -12.562 1 98.94 115 VAL B N 1
ATOM 2238 C CA . VAL B 1 115 ? -1.964 -7.047 -11.977 1 98.94 115 VAL B CA 1
ATOM 2239 C C . VAL B 1 115 ? -1.827 -5.77 -12.805 1 98.94 115 VAL B C 1
ATOM 2241 O O . VAL B 1 115 ? -1.8 -4.668 -12.25 1 98.94 115 VAL B O 1
ATOM 2244 N N . ASP B 1 116 ? -1.804 -5.891 -14.141 1 98.94 116 ASP B N 1
ATOM 2245 C CA . ASP B 1 116 ? -1.692 -4.734 -15.023 1 98.94 116 ASP B CA 1
ATOM 22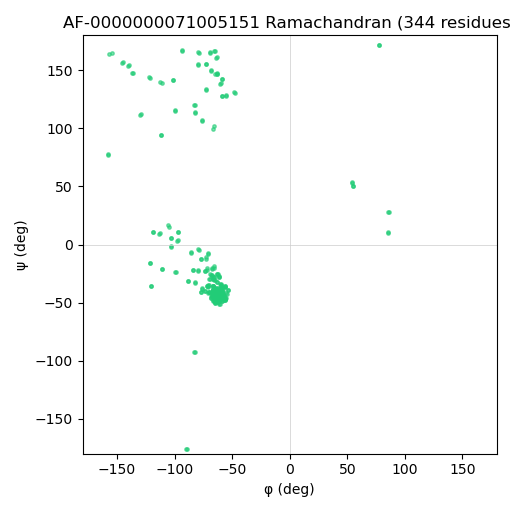46 C C . ASP B 1 116 ? -2.824 -3.74 -14.773 1 98.94 116 ASP B C 1
ATOM 2248 O O . ASP B 1 116 ? -2.588 -2.533 -14.68 1 98.94 116 ASP B O 1
ATOM 2252 N N . GLU B 1 117 ? -4.02 -4.27 -14.68 1 98.94 117 GLU B N 1
ATOM 2253 C CA . GLU B 1 117 ? -5.18 -3.396 -14.523 1 98.94 117 GLU B CA 1
ATOM 2254 C C . GLU B 1 117 ? -5.203 -2.748 -13.141 1 98.94 117 GLU B C 1
ATOM 2256 O O . GLU B 1 117 ? -5.508 -1.56 -13.016 1 98.94 117 GLU B O 1
ATOM 2261 N N . VAL B 1 118 ? -4.863 -3.518 -12.086 1 98.94 118 VAL B N 1
ATOM 2262 C CA . VAL B 1 118 ? -4.887 -2.998 -10.719 1 98.94 118 VAL B CA 1
ATOM 2263 C C . VAL B 1 118 ? -3.838 -1.898 -10.57 1 98.94 118 VAL B C 1
ATOM 2265 O O . VAL B 1 118 ? -4.051 -0.925 -9.844 1 98.94 118 VAL B O 1
ATOM 2268 N N . VAL B 1 119 ? -2.67 -2.033 -11.203 1 98.88 119 VAL B N 1
ATOM 2269 C CA . VAL B 1 119 ? -1.652 -0.989 -11.148 1 98.88 119 VAL B CA 1
ATOM 2270 C C . VAL B 1 119 ? -2.148 0.256 -11.875 1 98.88 119 VAL B C 1
ATOM 2272 O O . VAL B 1 119 ? -1.938 1.38 -11.414 1 98.88 119 VAL B O 1
ATOM 2275 N N . ALA B 1 120 ? -2.895 0.106 -12.945 1 98.56 120 ALA B N 1
ATOM 2276 C CA . ALA B 1 120 ? -3.277 1.203 -13.828 1 98.56 120 ALA B CA 1
ATOM 2277 C C . ALA B 1 120 ? -4.484 1.958 -13.273 1 98.56 120 ALA B C 1
ATOM 2279 O O . ALA B 1 120 ? -4.613 3.168 -13.484 1 98.56 120 ALA B O 1
ATOM 2280 N N . LYS B 1 121 ? -5.375 1.164 -12.57 1 98.31 121 LYS B N 1
ATOM 2281 C CA . LYS B 1 121 ? -6.645 1.753 -12.148 1 98.31 121 LYS B CA 1
ATOM 2282 C C . LYS B 1 121 ? -6.984 1.367 -10.711 1 98.31 121 LYS B C 1
ATOM 2284 O O . LYS B 1 121 ? -6.723 0.238 -10.289 1 98.31 121 LYS B O 1
ATOM 2289 N N . PRO B 1 122 ? -7.66 2.305 -10.031 1 98.25 122 PRO B N 1
ATOM 2290 C CA . PRO B 1 122 ? -8.055 1.99 -8.656 1 98.25 122 PRO B CA 1
ATOM 2291 C C . PRO B 1 122 ? -9.102 0.88 -8.578 1 98.25 122 PRO B C 1
ATOM 2293 O O . PRO B 1 122 ? -9.227 0.217 -7.547 1 98.25 122 PRO B O 1
ATOM 2296 N N . LYS B 1 123 ? -9.82 0.673 -9.711 1 98.5 123 LYS B N 1
ATOM 2297 C CA . LYS B 1 123 ? -10.836 -0.371 -9.773 1 98.5 123 LYS B CA 1
ATOM 2298 C C . LYS B 1 123 ? -10.633 -1.259 -11 1 98.5 123 LYS B C 1
ATOM 2300 O O . LYS B 1 123 ? -10.789 -0.803 -12.133 1 98.5 123 LYS B O 1
ATOM 2305 N N . ALA B 1 124 ? -10.281 -2.471 -10.773 1 98.56 124 ALA B N 1
ATOM 2306 C CA . ALA B 1 124 ? -10.188 -3.441 -11.859 1 98.56 124 ALA B CA 1
ATOM 2307 C C . ALA B 1 124 ? -11.555 -4.043 -12.172 1 98.56 124 ALA B C 1
ATOM 2309 O O . ALA B 1 124 ? -12.195 -4.641 -11.305 1 98.56 124 ALA B O 1
ATOM 2310 N N . THR B 1 125 ? -12.016 -3.873 -13.375 1 98.31 125 THR B N 1
ATOM 2311 C CA . THR B 1 125 ? -13.32 -4.363 -13.812 1 98.31 125 THR B CA 1
ATOM 2312 C C . THR B 1 125 ? -13.172 -5.332 -14.984 1 98.31 125 THR B C 1
ATOM 2314 O O . THR B 1 125 ? -13.836 -6.367 -15.031 1 98.31 125 THR B O 1
ATOM 2317 N N . ASP B 1 126 ? -12.227 -5.082 -15.844 1 98.62 126 ASP B N 1
ATOM 2318 C CA . ASP B 1 126 ? -12.125 -5.801 -17.109 1 98.62 126 ASP B CA 1
ATOM 2319 C C . ASP B 1 126 ? -11.555 -7.203 -16.906 1 98.62 126 ASP B C 1
ATOM 2321 O O . ASP B 1 126 ? -11.945 -8.148 -17.594 1 98.62 126 ASP B O 1
ATOM 2325 N N . THR B 1 127 ? -10.625 -7.312 -16.016 1 98.81 127 THR B N 1
ATOM 2326 C CA . THR B 1 127 ? -9.891 -8.562 -15.859 1 98.81 127 THR B CA 1
ATOM 2327 C C . THR B 1 127 ? -10.375 -9.328 -14.633 1 98.81 127 THR B C 1
ATOM 2329 O O . THR B 1 127 ? -9.945 -10.453 -14.383 1 98.81 127 THR B O 1
ATOM 2332 N N . PHE B 1 128 ? -11.344 -8.773 -13.867 1 98.81 128 PHE B N 1
ATOM 2333 C CA . PHE B 1 128 ? -11.742 -9.289 -12.562 1 98.81 128 PHE B CA 1
ATOM 2334 C C . PHE B 1 128 ? -12.266 -10.711 -12.68 1 98.81 128 PHE B C 1
ATOM 2336 O O . PHE B 1 128 ? -11.789 -11.617 -11.992 1 98.81 128 PHE B O 1
ATOM 2343 N N . ASP B 1 129 ? -13.188 -10.945 -13.555 1 98.75 129 ASP B N 1
ATOM 2344 C CA . ASP B 1 129 ? -13.867 -12.234 -13.641 1 98.75 129 ASP B CA 1
ATOM 2345 C C . ASP B 1 129 ? -12.891 -13.344 -14.039 1 98.75 129 ASP B C 1
ATOM 2347 O O . ASP B 1 129 ? -12.945 -14.445 -13.5 1 98.75 129 ASP B O 1
ATOM 2351 N N . LEU B 1 130 ? -12.023 -13.07 -15 1 98.81 130 LEU B N 1
ATOM 2352 C CA . LEU B 1 130 ? -11.039 -14.055 -15.43 1 98.81 130 LEU B CA 1
ATOM 2353 C C . LEU B 1 130 ? -10.055 -14.367 -14.312 1 98.81 130 LEU B C 1
ATOM 2355 O O . LEU B 1 130 ? -9.664 -15.516 -14.117 1 98.81 130 LEU B O 1
ATOM 2359 N N . ALA B 1 131 ? -9.625 -13.336 -13.57 1 98.81 131 ALA B N 1
ATOM 2360 C CA . ALA B 1 131 ? -8.734 -13.539 -12.43 1 98.81 131 ALA B CA 1
ATOM 2361 C C . ALA B 1 131 ? -9.422 -14.352 -11.336 1 98.81 131 ALA B C 1
ATOM 2363 O O . ALA B 1 131 ? -8.812 -15.25 -10.75 1 98.81 131 ALA B O 1
ATOM 2364 N N . LEU B 1 132 ? -10.68 -14 -11.062 1 98.81 132 LEU B N 1
ATOM 2365 C CA . LEU B 1 132 ? -11.438 -14.734 -10.055 1 98.81 132 LEU B CA 1
ATOM 2366 C C . LEU B 1 132 ? -11.539 -16.219 -10.414 1 98.81 132 LEU B C 1
ATOM 2368 O O . LEU B 1 132 ? -11.344 -17.078 -9.562 1 98.81 132 LEU B O 1
ATOM 2372 N N . ALA B 1 133 ? -11.75 -16.531 -11.68 1 98.81 133 ALA B N 1
ATOM 2373 C CA . ALA B 1 133 ? -11.898 -17.906 -12.148 1 98.81 133 ALA B CA 1
ATOM 2374 C C . ALA B 1 133 ? -10.594 -18.672 -12 1 98.81 133 ALA B C 1
ATOM 2376 O O . ALA B 1 133 ? -10.602 -19.875 -11.727 1 98.81 133 ALA B O 1
ATOM 2377 N N . ASN B 1 134 ? -9.492 -18.031 -12.086 1 98.69 134 ASN B N 1
ATOM 2378 C CA . ASN B 1 134 ? -8.195 -18.703 -12.141 1 98.69 134 ASN B CA 1
ATOM 2379 C C . ASN B 1 134 ? -7.516 -18.719 -10.773 1 98.69 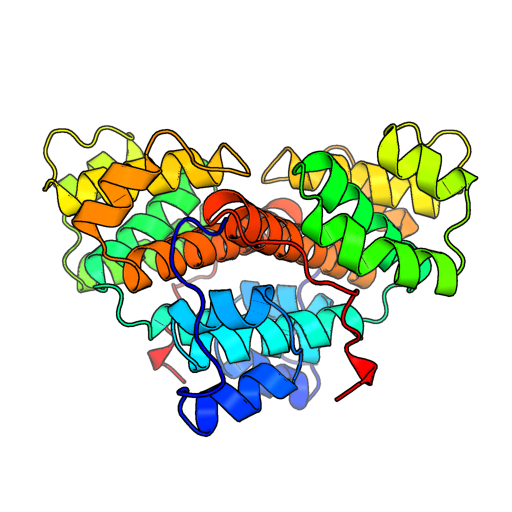134 ASN B C 1
ATOM 2381 O O . ASN B 1 134 ? -6.727 -19.609 -10.477 1 98.69 134 ASN B O 1
ATOM 2385 N N . LEU B 1 135 ? -7.883 -17.766 -9.898 1 98.56 135 LEU B N 1
ATOM 2386 C CA . LEU B 1 135 ? -7.16 -17.609 -8.641 1 98.56 135 LEU B CA 1
ATOM 2387 C C . LEU B 1 135 ? -8.031 -18.016 -7.457 1 98.56 135 LEU B C 1
ATOM 2389 O O . LEU B 1 135 ? -7.52 -18.266 -6.363 1 98.56 135 LEU B O 1
ATOM 2393 N N . GLY B 1 136 ? -9.359 -18.016 -7.66 1 98.62 136 GLY B N 1
ATOM 2394 C CA . GLY B 1 136 ? -10.266 -18.156 -6.539 1 98.62 136 GLY B CA 1
ATOM 2395 C C . GLY B 1 136 ? -10.422 -16.875 -5.727 1 98.62 136 GLY B C 1
ATOM 2396 O O . GLY B 1 136 ? -9.711 -15.906 -5.961 1 98.62 136 GLY B O 1
ATOM 2397 N N . GLU B 1 137 ? -11.336 -16.875 -4.816 1 98.56 137 GLU B N 1
ATOM 2398 C CA . GLU B 1 137 ? -11.68 -15.688 -4.035 1 98.56 137 GLU B CA 1
ATOM 2399 C C . GLU B 1 137 ? -10.508 -15.242 -3.166 1 98.56 137 GLU B C 1
ATOM 2401 O O . GLU B 1 137 ? -10.141 -14.062 -3.168 1 98.56 137 GLU B O 1
ATOM 2406 N N . GLN B 1 138 ? -9.898 -16.188 -2.441 1 98.69 138 GLN B N 1
ATOM 2407 C CA . GLN B 1 138 ? -8.789 -15.844 -1.562 1 98.69 138 GLN B CA 1
ATOM 2408 C C . GLN B 1 138 ? -7.582 -15.359 -2.361 1 98.69 138 GLN B C 1
ATOM 2410 O O . GLN B 1 138 ? -6.922 -14.398 -1.978 1 98.69 138 GLN B O 1
ATOM 2415 N N . GLY B 1 139 ? -7.293 -16.109 -3.445 1 98.81 139 GLY B N 1
ATOM 2416 C CA . GLY B 1 139 ? -6.176 -15.703 -4.289 1 98.81 139 GLY B CA 1
ATOM 2417 C C . GLY B 1 139 ? -6.336 -14.312 -4.871 1 98.81 139 GLY B C 1
ATOM 2418 O O . GLY B 1 139 ? -5.395 -13.523 -4.867 1 98.81 139 GLY B O 1
ATOM 2419 N N . LEU B 1 140 ? -7.531 -13.945 -5.344 1 98.88 140 LEU B N 1
ATOM 2420 C CA . LEU B 1 140 ? -7.781 -12.641 -5.949 1 98.88 140 LEU B CA 1
ATOM 2421 C C . LEU B 1 140 ? -7.684 -11.531 -4.906 1 98.88 140 LEU B C 1
ATOM 2423 O O . LEU B 1 140 ? -7.07 -10.492 -5.156 1 98.88 140 LEU B O 1
ATOM 2427 N N . ALA B 1 141 ? -8.273 -11.758 -3.736 1 98.88 141 ALA B N 1
ATOM 2428 C CA . ALA B 1 141 ? -8.164 -10.773 -2.66 1 98.88 141 ALA B CA 1
ATOM 2429 C C . ALA B 1 141 ? -6.703 -10.539 -2.283 1 98.88 141 ALA B C 1
ATOM 2431 O O . ALA B 1 141 ? -6.277 -9.391 -2.123 1 98.88 141 ALA B O 1
ATOM 2432 N N . THR B 1 142 ? -5.969 -11.617 -2.195 1 98.94 142 THR B N 1
ATOM 2433 C CA . THR B 1 142 ? -4.57 -11.547 -1.785 1 98.94 142 THR B CA 1
ATOM 2434 C C . THR B 1 142 ? -3.734 -10.828 -2.838 1 98.94 142 THR B C 1
ATOM 2436 O O . THR B 1 142 ? -2.924 -9.961 -2.508 1 98.94 142 THR B O 1
ATOM 2439 N N . VAL B 1 143 ? -3.951 -11.117 -4.109 1 98.94 143 VAL B N 1
ATOM 2440 C CA . VAL B 1 143 ? -3.189 -10.484 -5.18 1 98.94 143 VAL B CA 1
ATOM 2441 C C . VAL B 1 143 ? -3.516 -8.992 -5.23 1 98.94 143 VAL B C 1
ATOM 2443 O O . VAL B 1 143 ? -2.633 -8.172 -5.477 1 98.94 143 VAL B O 1
ATOM 2446 N N . THR B 1 144 ? -4.77 -8.594 -4.992 1 98.94 144 THR B N 1
ATOM 2447 C CA . THR B 1 144 ? -5.148 -7.184 -5.004 1 98.94 144 THR B CA 1
ATOM 2448 C C . THR B 1 144 ? -4.367 -6.402 -3.949 1 98.94 144 THR B C 1
ATOM 2450 O O . THR B 1 144 ? -3.812 -5.34 -4.238 1 98.94 144 THR B O 1
ATOM 2453 N N . LEU B 1 145 ? -4.293 -6.98 -2.768 1 98.94 145 LEU B N 1
ATOM 2454 C CA . LEU B 1 145 ? -3.566 -6.32 -1.688 1 98.94 145 LEU B CA 1
ATOM 2455 C C . LEU B 1 145 ? -2.064 -6.332 -1.958 1 98.94 145 LEU B C 1
ATOM 2457 O O . LEU B 1 145 ? -1.369 -5.355 -1.667 1 98.94 145 LEU B O 1
ATOM 2461 N N . LEU B 1 146 ? -1.593 -7.43 -2.445 1 98.94 146 LEU B N 1
ATOM 2462 C CA . LEU B 1 146 ? -0.181 -7.582 -2.777 1 98.94 146 LEU B CA 1
ATOM 2463 C C . LEU B 1 146 ? 0.266 -6.508 -3.766 1 98.94 146 LEU B C 1
ATOM 2465 O O . LEU B 1 146 ? 1.312 -5.883 -3.578 1 98.94 146 LEU B O 1
ATOM 2469 N N . VAL B 1 147 ? -0.503 -6.32 -4.781 1 98.94 147 VAL B N 1
ATOM 2470 C CA . VAL B 1 147 ? -0.185 -5.312 -5.789 1 98.94 147 VAL B CA 1
ATOM 2471 C C . VAL B 1 147 ? -0.146 -3.932 -5.145 1 98.94 147 VAL B C 1
ATOM 2473 O O . VAL B 1 147 ? 0.793 -3.162 -5.363 1 98.94 147 VAL B O 1
ATOM 2476 N N . GLY B 1 148 ? -1.164 -3.617 -4.336 1 98.94 148 GLY B N 1
ATOM 2477 C CA . GLY B 1 148 ? -1.178 -2.344 -3.633 1 98.94 148 GLY B CA 1
ATOM 2478 C C . GLY B 1 148 ? 0.024 -2.148 -2.729 1 98.94 148 GLY B C 1
ATOM 2479 O O . GLY B 1 148 ? 0.588 -1.055 -2.666 1 98.94 148 GLY B O 1
ATOM 2480 N N . HIS B 1 149 ? 0.406 -3.191 -2.053 1 98.94 149 HIS B N 1
ATOM 2481 C CA . HIS B 1 149 ? 1.545 -3.139 -1.144 1 98.94 149 HIS B CA 1
ATOM 2482 C C . HIS B 1 149 ? 2.834 -2.814 -1.893 1 98.94 149 HIS B C 1
ATOM 2484 O O . HIS B 1 149 ? 3.627 -1.987 -1.441 1 98.94 149 HIS B O 1
ATOM 2490 N N . TYR B 1 150 ? 2.998 -3.385 -2.986 1 98.88 150 TYR B N 1
ATOM 2491 C CA . TYR B 1 150 ? 4.262 -3.186 -3.689 1 98.88 150 TYR B CA 1
ATOM 2492 C C . TYR B 1 150 ? 4.23 -1.902 -4.512 1 98.88 150 TYR B C 1
ATOM 2494 O O . TYR B 1 150 ? 5.281 -1.336 -4.828 1 98.88 150 TYR B O 1
ATOM 2502 N N . MET B 1 151 ? 3.041 -1.394 -4.855 1 98.94 151 MET B N 1
ATOM 2503 C CA . MET B 1 151 ? 2.947 -0.025 -5.355 1 98.94 151 MET B CA 1
ATOM 2504 C C . MET B 1 151 ? 3.371 0.976 -4.285 1 98.94 151 MET B C 1
ATOM 2506 O O . MET B 1 151 ? 4.105 1.922 -4.57 1 98.94 151 MET B O 1
ATOM 2510 N N . MET B 1 152 ? 2.877 0.743 -3.074 1 98.94 152 MET B N 1
ATOM 2511 C CA . MET B 1 152 ? 3.277 1.565 -1.937 1 98.94 152 MET B CA 1
ATOM 2512 C C . MET B 1 152 ? 4.789 1.523 -1.739 1 98.94 152 MET B C 1
ATOM 2514 O O . MET B 1 152 ? 5.426 2.564 -1.562 1 98.94 152 MET B O 1
ATOM 2518 N N . THR B 1 153 ? 5.367 0.345 -1.813 1 98.94 153 THR B N 1
ATOM 2519 C CA . THR B 1 153 ? 6.797 0.15 -1.624 1 98.94 153 THR B CA 1
ATOM 2520 C C . THR B 1 153 ? 7.59 0.868 -2.713 1 98.94 153 THR B C 1
ATOM 2522 O O . THR B 1 153 ? 8.562 1.57 -2.422 1 98.94 153 THR B O 1
ATOM 2525 N N . ALA B 1 154 ? 7.176 0.751 -3.926 1 98.81 154 ALA B N 1
ATOM 2526 C CA . ALA B 1 154 ? 7.855 1.392 -5.047 1 98.81 154 ALA B CA 1
ATOM 2527 C C . ALA B 1 154 ? 7.848 2.91 -4.898 1 98.81 154 ALA B C 1
ATOM 2529 O O . ALA B 1 154 ? 8.867 3.57 -5.129 1 98.81 154 ALA B O 1
ATOM 2530 N N . ARG B 1 155 ? 6.688 3.5 -4.586 1 98.88 155 ARG B N 1
ATOM 2531 C CA . ARG B 1 155 ? 6.582 4.945 -4.426 1 98.88 155 ARG B CA 1
ATOM 2532 C C . ARG B 1 155 ? 7.512 5.441 -3.32 1 98.88 155 ARG B C 1
ATOM 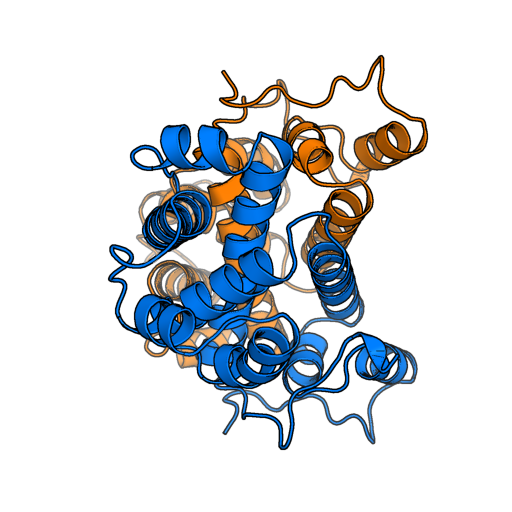2534 O O . ARG B 1 155 ? 8.117 6.508 -3.443 1 98.88 155 ARG B O 1
ATOM 2541 N N . PHE B 1 156 ? 7.578 4.641 -2.201 1 98.94 156 PHE B N 1
ATOM 2542 C CA . PHE B 1 156 ? 8.461 5.012 -1.104 1 98.94 156 PHE B CA 1
ATOM 2543 C C . PHE B 1 156 ? 9.922 4.973 -1.547 1 98.94 156 PHE B C 1
ATOM 2545 O O . PHE B 1 156 ? 10.664 5.938 -1.349 1 98.94 156 PHE B O 1
ATOM 2552 N N . LEU B 1 157 ? 10.297 3.928 -2.188 1 98.81 157 LEU B N 1
ATOM 2553 C CA . LEU B 1 157 ? 11.664 3.701 -2.631 1 98.81 157 LEU B CA 1
ATOM 2554 C C . LEU B 1 157 ? 12.078 4.734 -3.676 1 98.81 157 LEU B C 1
ATOM 2556 O O . LEU B 1 157 ? 13.125 5.363 -3.553 1 98.81 157 LEU B O 1
ATOM 2560 N N . GLU B 1 158 ? 11.281 4.918 -4.664 1 98.5 158 GLU B N 1
ATOM 2561 C CA . GLU B 1 158 ? 11.664 5.727 -5.82 1 98.5 158 GLU B CA 1
ATOM 2562 C C . GLU B 1 158 ? 11.586 7.215 -5.504 1 98.5 158 GLU B C 1
ATOM 2564 O O . GLU B 1 158 ? 12.43 7.996 -5.945 1 98.5 158 GLU B O 1
ATOM 2569 N N . THR B 1 159 ? 10.539 7.645 -4.777 1 98.81 159 THR B N 1
ATOM 2570 C CA . THR B 1 159 ? 10.414 9.047 -4.402 1 98.81 159 THR B CA 1
ATOM 2571 C C . THR B 1 159 ? 11.586 9.484 -3.52 1 98.81 159 THR B C 1
ATOM 2573 O O . THR B 1 159 ? 12.125 10.578 -3.688 1 98.81 159 THR B O 1
ATOM 2576 N N . LEU B 1 160 ? 12 8.586 -2.6 1 98.69 160 LEU B N 1
ATOM 2577 C CA . LEU B 1 160 ? 13.117 8.906 -1.716 1 98.69 160 LEU B CA 1
ATOM 2578 C C . LEU B 1 160 ? 14.453 8.57 -2.379 1 98.69 160 LEU B C 1
ATOM 2580 O O . LEU B 1 160 ? 15.516 8.922 -1.86 1 98.69 160 LEU B O 1
ATOM 2584 N N . ASN B 1 161 ? 14.352 7.926 -3.557 1 98.19 161 ASN B N 1
ATOM 2585 C CA . ASN B 1 161 ? 15.539 7.547 -4.316 1 98.19 161 ASN B CA 1
ATOM 2586 C C . ASN B 1 161 ? 16.5 6.711 -3.473 1 98.19 161 ASN B C 1
ATOM 2588 O O . ASN B 1 161 ? 17.688 7.043 -3.359 1 98.19 161 ASN B O 1
ATOM 2592 N N . ILE B 1 162 ? 15.984 5.691 -2.85 1 98.25 162 ILE B N 1
ATOM 2593 C CA . ILE B 1 162 ? 16.75 4.824 -1.965 1 98.25 162 ILE B CA 1
ATOM 2594 C C . ILE B 1 162 ? 17.688 3.945 -2.791 1 98.25 162 ILE B C 1
ATOM 2596 O O . ILE B 1 162 ? 17.266 3.318 -3.764 1 98.25 162 ILE B O 1
ATOM 2600 N N . ASP B 1 163 ? 18.922 3.834 -2.416 1 96.81 163 ASP B N 1
ATOM 2601 C CA . ASP B 1 163 ? 19.953 3.072 -3.131 1 96.81 163 ASP B CA 1
ATOM 2602 C C . ASP B 1 163 ? 19.672 1.572 -3.047 1 96.81 163 ASP B C 1
ATOM 2604 O O . ASP B 1 163 ? 19.156 1.085 -2.037 1 96.81 163 ASP B O 1
ATOM 2608 N N . LEU B 1 164 ? 20.078 0.887 -4.059 1 97.19 164 LEU B N 1
ATOM 2609 C CA . LEU B 1 164 ? 20.016 -0.57 -4.031 1 97.19 164 LEU B CA 1
ATOM 2610 C C . LEU B 1 164 ? 20.906 -1.135 -2.932 1 97.19 164 LEU B C 1
ATOM 2612 O O . LEU B 1 164 ? 21.938 -0.547 -2.6 1 97.19 164 LEU B O 1
ATOM 2616 N N . ASP B 1 165 ? 20.516 -2.223 -2.348 1 97.06 165 ASP B N 1
ATOM 2617 C CA . ASP B 1 165 ? 21.391 -2.986 -1.463 1 97.06 165 ASP B CA 1
ATOM 2618 C C . ASP B 1 165 ? 22.469 -3.73 -2.256 1 97.06 165 ASP B C 1
ATOM 2620 O O . ASP B 1 165 ? 22.297 -3.986 -3.449 1 97.06 165 ASP B O 1
ATOM 2624 N N . LYS B 1 166 ? 23.578 -4.02 -1.574 1 95.25 166 LYS B N 1
ATOM 2625 C CA . LYS B 1 166 ? 24.609 -4.816 -2.232 1 95.25 166 LYS B CA 1
ATOM 2626 C C . LYS B 1 166 ? 24.062 -6.168 -2.676 1 95.25 166 LYS B C 1
ATOM 2628 O O . LYS B 1 166 ? 24.406 -6.664 -3.75 1 95.25 166 LYS B O 1
ATOM 2633 N N . ASN B 1 167 ? 23.219 -6.73 -1.898 1 94.12 167 ASN B N 1
ATOM 2634 C CA . ASN B 1 167 ? 22.562 -8.008 -2.154 1 94.12 167 ASN B CA 1
ATOM 2635 C C . ASN B 1 167 ? 21.094 -7.977 -1.734 1 94.12 167 ASN B C 1
ATOM 2637 O O . ASN B 1 167 ? 20.703 -7.188 -0.869 1 94.12 167 ASN B O 1
ATOM 2641 N N . ALA B 1 168 ? 20.312 -8.867 -2.404 1 94.44 168 ALA B N 1
ATOM 2642 C CA . ALA B 1 168 ? 18.922 -9.023 -1.97 1 94.44 168 ALA B CA 1
ATOM 2643 C C . ALA B 1 168 ? 18.859 -9.562 -0.544 1 94.44 168 ALA B C 1
ATOM 2645 O O . ALA B 1 168 ? 19.75 -10.297 -0.106 1 94.44 168 ALA B O 1
ATOM 2646 N N . THR B 1 169 ? 17.812 -9.102 0.14 1 91.62 169 THR B N 1
ATOM 2647 C CA . THR B 1 169 ? 17.562 -9.539 1.513 1 91.62 169 THR B CA 1
ATOM 2648 C C . THR B 1 169 ? 16.469 -10.594 1.562 1 91.62 169 THR B C 1
ATOM 2650 O O . THR B 1 169 ? 15.516 -10.547 0.776 1 91.62 169 THR B O 1
ATOM 2653 N N . SER B 1 170 ? 16.562 -11.617 2.414 1 83.94 170 SER B N 1
ATOM 2654 C CA . SER B 1 170 ? 15.562 -12.68 2.553 1 83.94 170 SER B CA 1
ATOM 2655 C C . SER B 1 170 ? 14.844 -12.594 3.896 1 83.94 170 SER B C 1
ATOM 2657 O O . SER B 1 170 ? 15.445 -12.219 4.906 1 83.94 170 SER B O 1
ATOM 2659 N N . TRP B 1 171 ? 13.539 -12.82 3.881 1 79.81 171 TRP B N 1
ATOM 2660 C CA . TRP B 1 171 ? 12.781 -12.914 5.125 1 79.81 171 TRP B CA 1
ATOM 2661 C C . TRP B 1 171 ? 13.312 -14.047 5.996 1 79.81 171 TRP B C 1
ATOM 2663 O O . TRP B 1 171 ? 13.055 -14.086 7.203 1 79.81 171 TRP B O 1
ATOM 2673 N N . GLU B 1 172 ? 13.719 -15.031 5.445 1 68.94 172 GLU B N 1
ATOM 2674 C CA . GLU B 1 172 ? 14.156 -16.234 6.141 1 68.94 172 GLU B CA 1
ATOM 2675 C C . GLU B 1 172 ? 15.406 -15.977 6.969 1 68.94 172 GLU B C 1
ATOM 2677 O O . GLU B 1 172 ? 15.758 -16.781 7.836 1 68.94 172 GLU B O 1
ATOM 2682 N N . ASN B 1 173 ? 16.078 -14.984 6.664 1 46.88 173 ASN B N 1
ATOM 2683 C CA . ASN B 1 173 ? 17.312 -14.836 7.449 1 46.88 173 ASN B CA 1
ATOM 2684 C C . ASN B 1 173 ? 17 -14.391 8.875 1 46.88 173 ASN B C 1
ATOM 2686 O O . ASN B 1 173 ? 17.922 -14.211 9.68 1 46.88 173 ASN B O 1
ATOM 2690 N N . THR B 1 174 ? 15.688 -13.961 9.203 1 40.91 174 THR B N 1
ATOM 2691 C CA . THR B 1 174 ? 15.555 -13.625 10.617 1 40.91 174 THR B CA 1
ATOM 2692 C C . THR B 1 174 ? 14.867 -14.758 11.383 1 40.91 174 THR B C 1
ATOM 2694 O O . THR B 1 174 ? 13.961 -15.406 10.859 1 40.91 174 THR B O 1
#

Nearest PDB structures (foldseek):
  2gmy-assembly1_C  TM=9.076E-01  e=1.163E-04  Agrobacterium fabrum str. C58
  3lvy-assembly2_D  TM=8.311E-01  e=3.583E-04  Streptococcus mutans
  3lvy-assembly3_E  TM=8.391E-01  e=5.298E-04  Streptococcus mutans
  3lvy-assembly3_F  TM=8.109E-01  e=1.278E-03  Streptococcus mutans
  2gmy-assembly1_C  TM=9.071E-01  e=1.163E-04  Agrobacterium fabrum str. C58

InterPro domains:
  IPR003779 Alkyl hydroperoxide reductase AhpD/CMD-like [PF02627] (36-96)
  IPR029032 AhpD-like [G3DSA:1.20.1290.10] (12-171)
  IPR029032 AhpD-like [SSF69118] (1-166)

Organism: Aspergillus flavus (strain ATCC 200026 / FGSC A1120 / IAM 13836 / NRRL 3357 / JCM 12722 / SRRC 167) (NCBI:txid332952)

pLDDT: mean 97.15, std 6.53, range [40.91, 98.94]

Sequence (348 aa):
MARIPLTDIATSTETEEHIYKRFPSNLVRGLLRTTPEIANGYLDLGKALSGSPLPPKLREMAILRVGVLTHSPYEWMQHIGIAKLVHVGDKEVIAVKSGEYGKLTDQEAAMLQFVDEVVAKPKATDTFDLALANLGEQGLATVTLLVGHYMMTARFLETLNIDLDKNATSWENTMARIPLTDIATSTETEEHIYKRFPSNLVRGLLRTTPEIANGYLDLGKALSGSPLPPKLREMAILRVGVLTHSPYEWMQHIGIAKLVHVGDKEVIAVKSGEYGKLTDQEAAMLQFVDEVVAKPKATDTFDLALANLGEQGLATVTLLVGHYMMTARFLETLNIDLDKNATSWENT